Protein AF-A0A412K725-F1 (afdb_monomer_lite)

Radius of gyration: 28.27 Å; chains: 1; bounding box: 103×60×52 Å

Structure (mmCIF, N/CA/C/O backbone):
data_AF-A0A412K725-F1
#
_entry.id   AF-A0A412K725-F1
#
loop_
_atom_site.group_PDB
_atom_site.id
_atom_site.type_symbol
_atom_site.label_atom_id
_atom_site.label_alt_id
_atom_site.label_comp_id
_atom_site.label_asym_id
_atom_site.label_entity_id
_atom_site.label_seq_id
_atom_site.pdbx_PDB_ins_code
_atom_site.Cartn_x
_atom_site.Cartn_y
_atom_site.Cartn_z
_atom_site.occupancy
_atom_site.B_iso_or_equiv
_atom_site.auth_seq_id
_atom_site.auth_comp_id
_atom_site.auth_asym_id
_atom_site.auth_atom_id
_atom_site.pdbx_PDB_model_num
ATOM 1 N N . MET A 1 1 ? -18.360 4.742 6.610 1.00 78.31 1 MET A N 1
ATOM 2 C CA . MET A 1 1 ? -17.125 5.366 6.086 1.00 78.31 1 MET A CA 1
ATOM 3 C C . MET A 1 1 ? -16.481 6.075 7.252 1.00 78.31 1 MET A C 1
ATOM 5 O O . MET A 1 1 ? -17.218 6.667 8.030 1.00 78.31 1 MET A O 1
ATOM 9 N N . VAL A 1 2 ? -15.165 5.976 7.389 1.00 84.44 2 VAL A N 1
ATOM 10 C CA . VAL A 1 2 ? -14.398 6.604 8.469 1.00 84.44 2 VAL A CA 1
ATOM 11 C C . VAL A 1 2 ? -13.306 7.478 7.863 1.00 84.44 2 VAL A C 1
ATOM 13 O O . VAL A 1 2 ? -12.838 7.187 6.755 1.00 84.44 2 VAL A O 1
ATOM 16 N N . THR A 1 3 ? -12.912 8.539 8.564 1.00 89.31 3 THR A N 1
ATOM 17 C CA . THR A 1 3 ? -11.712 9.295 8.200 1.00 89.31 3 THR A CA 1
ATOM 18 C C . THR A 1 3 ? -10.507 8.720 8.940 1.00 89.31 3 THR A C 1
ATOM 20 O O . THR A 1 3 ? -10.610 8.363 10.112 1.00 89.31 3 THR A O 1
ATOM 23 N N . LEU A 1 4 ? -9.361 8.597 8.269 1.00 89.62 4 LEU A N 1
ATOM 24 C CA . LEU A 1 4 ? -8.162 8.031 8.898 1.00 89.62 4 LEU A CA 1
ATOM 25 C C . LEU A 1 4 ? -7.629 8.918 10.029 1.00 89.62 4 LEU A C 1
ATOM 27 O O . LEU A 1 4 ? -7.165 8.400 11.042 1.00 89.62 4 LEU A O 1
ATOM 31 N N . CYS A 1 5 ? -7.796 10.238 9.914 1.00 90.25 5 CYS A N 1
ATOM 32 C CA . CYS A 1 5 ? -7.446 11.179 10.975 1.00 90.25 5 CYS A CA 1
ATOM 33 C C . CYS A 1 5 ? -8.192 10.888 12.286 1.00 90.25 5 CYS A C 1
ATOM 35 O O . CYS A 1 5 ? -7.586 10.995 13.351 1.00 90.25 5 CYS A O 1
ATOM 37 N N . ASP A 1 6 ? -9.467 10.482 12.223 1.00 91.75 6 ASP A N 1
ATOM 38 C CA . ASP A 1 6 ? -10.244 10.117 13.417 1.00 91.75 6 ASP A CA 1
ATOM 39 C C . ASP A 1 6 ? -9.704 8.845 14.094 1.00 91.75 6 ASP A C 1
ATOM 41 O O . ASP A 1 6 ? -9.856 8.680 15.303 1.00 91.75 6 ASP A O 1
ATOM 45 N N . LEU A 1 7 ? -9.041 7.968 13.330 1.00 92.19 7 LEU A N 1
ATOM 46 C CA . LEU A 1 7 ? -8.354 6.772 13.832 1.00 92.19 7 LEU A CA 1
ATOM 47 C C . LEU A 1 7 ? -6.919 7.065 14.308 1.00 92.19 7 LEU A C 1
ATOM 49 O O . LEU A 1 7 ? -6.242 6.180 14.820 1.00 92.19 7 LEU A O 1
ATOM 53 N N . GLY A 1 8 ? -6.420 8.293 14.125 1.00 94.12 8 GLY A N 1
ATOM 54 C CA . GLY A 1 8 ? -5.011 8.618 14.358 1.00 94.12 8 GLY A CA 1
ATOM 55 C C . GLY A 1 8 ? -4.060 7.949 13.360 1.00 94.12 8 GLY A C 1
ATOM 56 O O . GLY A 1 8 ? -2.886 7.760 13.676 1.00 94.12 8 GLY A O 1
ATOM 57 N N . VAL A 1 9 ? -4.562 7.596 12.176 1.00 95.75 9 VAL A N 1
ATOM 58 C CA . VAL A 1 9 ? -3.820 6.941 11.096 1.00 95.75 9 VAL A CA 1
ATOM 59 C C . VAL A 1 9 ? -3.595 7.932 9.958 1.00 95.75 9 VAL A C 1
ATOM 61 O O . VAL A 1 9 ? -4.475 8.720 9.616 1.00 95.75 9 VAL A O 1
ATOM 64 N N . HIS A 1 10 ? -2.423 7.876 9.336 1.00 96.06 10 HIS A N 1
ATOM 65 C CA . HIS A 1 10 ? -2.110 8.644 8.138 1.00 96.06 10 HIS A CA 1
ATOM 66 C C . HIS A 1 10 ? -1.467 7.736 7.091 1.00 96.06 10 HIS A C 1
ATOM 68 O O . HIS A 1 10 ? -0.471 7.057 7.354 1.00 96.06 10 HIS A O 1
ATOM 74 N N . ILE A 1 11 ? -2.060 7.725 5.896 1.00 95.81 11 ILE A N 1
ATOM 75 C CA . ILE A 1 11 ? -1.601 6.941 4.751 1.00 95.81 11 ILE A CA 1
ATOM 76 C C . ILE A 1 11 ? -1.492 7.879 3.552 1.00 95.81 11 ILE A C 1
ATOM 78 O O . ILE A 1 11 ? -2.486 8.458 3.118 1.00 95.81 11 ILE A O 1
ATOM 82 N N . ASN A 1 12 ? -0.294 8.012 2.991 1.00 95.94 12 ASN A N 1
ATOM 83 C CA . ASN A 1 12 ? -0.041 8.894 1.856 1.00 95.94 12 ASN A CA 1
ATOM 84 C C . ASN A 1 12 ? 0.822 8.191 0.805 1.00 95.94 12 ASN A C 1
ATOM 86 O O . ASN A 1 12 ? 1.893 7.660 1.108 1.00 95.94 12 ASN A O 1
ATOM 90 N N . PHE A 1 13 ? 0.356 8.211 -0.443 1.00 95.31 13 PHE A N 1
ATOM 91 C CA . PHE A 1 13 ? 1.117 7.730 -1.591 1.00 95.31 13 PHE A CA 1
ATOM 92 C C . PHE A 1 13 ? 1.893 8.888 -2.210 1.00 95.31 13 PHE A C 1
ATOM 94 O O . PHE A 1 13 ? 1.318 9.903 -2.603 1.00 95.31 13 PHE A O 1
ATOM 101 N N . ILE A 1 14 ? 3.200 8.715 -2.354 1.00 95.75 14 ILE A N 1
ATOM 102 C CA . ILE A 1 14 ? 4.082 9.671 -3.019 1.00 95.75 14 ILE A CA 1
ATOM 103 C C . ILE A 1 14 ? 4.466 9.079 -4.361 1.00 95.75 14 ILE A C 1
ATOM 105 O O . ILE A 1 14 ? 5.195 8.092 -4.426 1.00 95.75 14 ILE A O 1
ATOM 109 N N . VAL A 1 15 ? 3.966 9.691 -5.427 1.00 92.69 15 VAL A N 1
ATOM 110 C CA . VAL A 1 15 ? 4.136 9.222 -6.801 1.00 92.69 15 VAL A CA 1
ATOM 111 C C . VAL A 1 15 ? 4.882 10.293 -7.582 1.00 92.69 15 VAL A C 1
ATOM 113 O O . VAL A 1 15 ? 4.330 11.344 -7.930 1.00 92.69 15 VAL A O 1
ATOM 116 N N . GLY A 1 16 ? 6.177 10.071 -7.805 1.00 87.56 16 GLY A N 1
ATOM 117 C CA . GLY A 1 16 ? 7.071 11.083 -8.367 1.00 87.56 16 GLY A CA 1
ATOM 118 C C . GLY A 1 16 ? 7.094 12.369 -7.525 1.00 87.56 16 GLY A C 1
ATOM 119 O O . GLY A 1 16 ? 7.743 12.426 -6.486 1.00 87.56 16 GLY A O 1
ATOM 120 N N . LYS A 1 17 ? 6.403 13.423 -7.986 1.00 83.69 17 LYS A N 1
ATOM 121 C CA . LYS A 1 17 ? 6.266 14.721 -7.280 1.00 83.69 17 LYS A CA 1
ATOM 122 C C . LYS A 1 17 ? 4.875 14.953 -6.675 1.00 83.69 17 LYS A C 1
ATOM 124 O O . LYS A 1 17 ? 4.616 16.030 -6.141 1.00 83.69 17 LYS A O 1
ATOM 129 N N . LYS A 1 18 ? 3.959 13.999 -6.833 1.00 90.50 18 LYS A N 1
ATOM 130 C CA . LYS A 1 18 ? 2.571 14.102 -6.376 1.00 90.50 18 LYS A CA 1
ATOM 131 C C . LYS A 1 18 ? 2.428 13.393 -5.037 1.00 90.50 18 LYS A C 1
ATOM 133 O O . LYS A 1 18 ? 2.961 12.303 -4.870 1.00 90.50 18 LYS A O 1
ATOM 138 N N . ASN A 1 19 ? 1.660 13.996 -4.138 1.00 93.81 19 ASN A N 1
ATOM 139 C CA . ASN A 1 19 ? 1.232 13.377 -2.889 1.00 93.81 19 ASN A CA 1
ATOM 140 C C . ASN A 1 19 ? -0.267 13.100 -2.983 1.00 93.81 19 ASN A C 1
ATOM 142 O O . ASN A 1 19 ? -1.034 13.996 -3.353 1.00 93.81 19 ASN A O 1
ATOM 146 N N . ILE A 1 20 ? -0.664 11.872 -2.679 1.00 93.88 20 ILE A N 1
ATOM 147 C CA . ILE A 1 20 ? -2.048 11.416 -2.680 1.00 93.88 20 ILE A CA 1
ATOM 148 C C . ILE A 1 20 ? -2.363 10.941 -1.263 1.00 93.88 20 ILE A C 1
ATOM 150 O O . ILE A 1 20 ? -2.080 9.806 -0.881 1.00 93.88 20 ILE A O 1
ATOM 154 N N . ASP A 1 21 ? -2.945 11.856 -0.499 1.00 93.44 21 ASP A N 1
ATOM 155 C CA . ASP A 1 21 ? -3.379 11.653 0.878 1.00 93.44 21 ASP A CA 1
ATOM 156 C C . ASP A 1 21 ? -4.669 10.817 0.909 1.00 93.44 21 ASP A C 1
ATOM 158 O O . ASP A 1 21 ? -5.715 11.257 0.416 1.00 93.44 21 ASP A O 1
ATOM 162 N N . MET A 1 22 ? -4.597 9.600 1.456 1.00 92.88 22 MET A N 1
ATOM 163 C CA . MET A 1 22 ? -5.752 8.719 1.628 1.00 92.88 22 MET A CA 1
ATOM 164 C C . MET A 1 22 ? -6.520 9.140 2.877 1.00 92.88 22 MET A C 1
ATOM 166 O O . MET A 1 22 ? -6.162 8.790 3.994 1.00 92.88 22 MET A O 1
ATOM 170 N N . ARG A 1 23 ? -7.631 9.854 2.698 1.00 89.94 23 ARG A N 1
ATOM 171 C CA . ARG A 1 23 ? -8.364 10.425 3.841 1.00 89.94 23 ARG A CA 1
ATOM 172 C C . ARG A 1 23 ? -9.416 9.511 4.425 1.00 89.94 23 ARG A C 1
ATOM 174 O O . ARG A 1 23 ? -9.742 9.626 5.603 1.00 89.94 23 ARG A O 1
ATOM 181 N N . THR A 1 24 ? -10.002 8.658 3.595 1.00 89.25 24 THR A N 1
ATOM 182 C CA . THR A 1 24 ? -11.173 7.866 3.963 1.00 89.25 24 THR A CA 1
ATOM 183 C C . THR A 1 24 ? -10.960 6.395 3.672 1.00 89.25 24 THR A C 1
ATOM 185 O O . THR A 1 24 ? -10.306 6.031 2.696 1.00 89.25 24 THR A O 1
ATOM 188 N N . MET A 1 25 ? -11.555 5.549 4.506 1.00 89.38 25 MET A N 1
ATOM 189 C CA . MET A 1 25 ? -11.716 4.121 4.246 1.00 89.38 25 MET A CA 1
ATOM 190 C C . MET A 1 25 ? -13.139 3.692 4.616 1.00 89.38 25 MET A C 1
ATOM 192 O O . MET A 1 25 ? -13.848 4.334 5.403 1.00 89.38 25 MET A O 1
ATOM 196 N N . ALA A 1 26 ? -13.600 2.600 4.026 1.00 86.06 26 ALA A N 1
ATOM 197 C CA . ALA A 1 26 ? -14.853 1.975 4.396 1.00 86.06 26 ALA A CA 1
ATOM 198 C C . ALA A 1 26 ? -14.614 0.961 5.515 1.00 86.06 26 ALA A C 1
ATOM 200 O O . ALA A 1 26 ? -13.911 -0.020 5.313 1.00 86.06 26 ALA A O 1
ATOM 201 N N . GLU A 1 27 ? -15.233 1.163 6.674 1.00 84.81 27 GLU A N 1
ATOM 202 C CA . GLU A 1 27 ? -15.312 0.117 7.696 1.00 84.81 27 GLU A CA 1
ATOM 203 C C . GLU A 1 27 ? -16.064 -1.099 7.136 1.00 84.81 27 GLU A C 1
ATOM 205 O O . GLU A 1 27 ? -17.083 -0.948 6.441 1.00 84.81 27 GLU A O 1
ATOM 210 N N . SER A 1 28 ? -15.520 -2.285 7.404 1.00 74.62 28 SER A N 1
ATOM 211 C CA . SER A 1 28 ? -16.170 -3.560 7.125 1.00 74.62 28 SER A CA 1
ATOM 212 C C . SER A 1 28 ? -17.489 -3.640 7.887 1.00 74.62 28 SER A C 1
ATOM 214 O O . SER A 1 28 ? -17.516 -3.424 9.095 1.00 74.62 28 SER A O 1
ATOM 216 N N . VAL A 1 29 ? -18.577 -3.980 7.195 1.00 61.91 29 VAL A N 1
ATOM 217 C CA . VAL A 1 29 ? -19.892 -4.215 7.822 1.00 61.91 29 VAL A CA 1
ATOM 218 C C . VAL A 1 29 ? -20.063 -5.689 8.212 1.00 61.91 29 VAL A C 1
ATOM 220 O O . VAL A 1 29 ? -21.145 -6.101 8.617 1.00 61.91 29 VAL A O 1
ATOM 223 N N . ALA A 1 30 ? -19.011 -6.507 8.084 1.00 52.81 30 ALA A N 1
ATOM 224 C CA . ALA A 1 30 ? -19.038 -7.908 8.486 1.00 52.81 30 ALA A CA 1
ATOM 225 C C . ALA A 1 30 ? -19.061 -8.019 10.021 1.00 52.81 30 ALA A C 1
ATOM 227 O O . ALA A 1 30 ? -18.043 -8.250 10.673 1.00 52.81 30 ALA A O 1
ATOM 228 N N . GLU A 1 31 ? -20.241 -7.828 10.605 1.00 39.91 31 GLU A N 1
ATOM 229 C CA . GLU A 1 31 ? -20.551 -8.242 11.967 1.00 39.91 31 GLU A CA 1
ATOM 230 C C . GLU A 1 31 ? -20.339 -9.757 12.078 1.00 39.91 31 GLU A C 1
ATOM 232 O O . GLU A 1 31 ? -21.086 -10.518 11.480 1.00 39.91 31 GLU A O 1
ATOM 237 N N . LEU A 1 32 ? -19.321 -10.176 12.839 1.00 40.47 32 LEU A N 1
ATOM 238 C CA . LEU A 1 32 ? -19.231 -11.412 13.645 1.00 40.47 32 LEU A CA 1
ATOM 239 C C . LEU A 1 32 ? -19.568 -12.797 13.035 1.00 40.47 32 LEU A C 1
ATOM 241 O O . LEU A 1 32 ? -19.332 -13.805 13.701 1.00 40.47 32 LEU A O 1
ATOM 245 N N . GLU A 1 33 ? -20.014 -12.928 11.792 1.00 37.19 33 GLU A N 1
ATOM 246 C CA . GLU A 1 33 ? -20.324 -14.214 11.168 1.00 37.19 33 GLU A CA 1
ATOM 247 C C . GLU A 1 33 ? -19.173 -14.702 10.294 1.00 37.19 33 GLU A C 1
ATOM 249 O O . GLU A 1 33 ? -19.305 -14.728 9.083 1.00 37.19 33 GLU A O 1
ATOM 254 N N . SER A 1 34 ? -18.058 -15.124 10.902 1.00 41.25 34 SER A N 1
ATOM 255 C CA . SER A 1 34 ? -17.103 -16.150 10.399 1.00 41.25 34 SER A CA 1
ATOM 256 C C . SER A 1 34 ? -16.595 -16.094 8.939 1.00 41.25 34 SER A C 1
ATOM 258 O O . SER A 1 34 ? -15.884 -17.003 8.512 1.00 41.25 34 SER A O 1
ATOM 260 N N . LYS A 1 35 ? -16.931 -15.072 8.159 1.00 43.19 35 LYS A N 1
ATOM 261 C CA . LYS A 1 35 ? -16.585 -14.889 6.758 1.00 43.19 35 LYS A CA 1
ATOM 262 C C . LYS A 1 35 ? -15.643 -13.707 6.699 1.00 43.19 35 LYS A C 1
ATOM 264 O O . LYS A 1 35 ? -16.061 -12.553 6.689 1.00 43.19 35 LYS A O 1
ATOM 269 N N . GLU A 1 36 ? -14.352 -14.008 6.653 1.00 50.00 36 GLU A N 1
ATOM 270 C CA . GLU A 1 36 ? -13.438 -13.093 5.984 1.00 50.00 36 GLU A CA 1
ATOM 271 C C . GLU A 1 36 ? -13.948 -12.937 4.553 1.00 50.00 36 GLU A C 1
ATOM 273 O O . GLU A 1 36 ? -13.932 -13.895 3.780 1.00 50.00 36 GLU A O 1
ATOM 278 N N . LEU A 1 37 ? -14.466 -11.751 4.231 1.00 53.69 37 LEU A N 1
ATOM 279 C CA . LEU A 1 37 ? -14.751 -11.389 2.851 1.00 53.69 37 LEU A CA 1
ATOM 280 C C . LEU A 1 37 ? -13.455 -11.513 2.061 1.00 53.69 37 LEU A C 1
ATOM 282 O O . LEU A 1 37 ? -12.393 -11.034 2.482 1.00 53.69 37 LEU A O 1
ATOM 286 N N . THR A 1 38 ? -13.548 -12.188 0.924 1.00 56.25 38 THR A N 1
ATOM 287 C CA . THR A 1 38 ? -12.439 -12.237 -0.018 1.00 56.25 38 THR A CA 1
ATOM 288 C C . THR A 1 38 ? -12.211 -10.838 -0.580 1.00 56.25 38 THR A C 1
ATOM 290 O O . THR A 1 38 ? -13.131 -10.025 -0.673 1.00 56.25 38 THR A O 1
ATOM 293 N N . MET A 1 39 ? -10.978 -10.543 -0.986 1.00 55.66 39 MET A N 1
ATOM 294 C CA . MET A 1 39 ? -10.623 -9.201 -1.446 1.00 55.66 39 MET A CA 1
ATOM 295 C C . MET A 1 39 ? -11.480 -8.725 -2.634 1.00 55.66 39 MET A C 1
ATOM 297 O O . MET A 1 39 ? -11.843 -7.555 -2.719 1.00 55.66 39 MET A O 1
ATOM 301 N N . ALA A 1 40 ? -11.880 -9.647 -3.515 1.00 57.38 40 ALA A N 1
ATOM 302 C CA . ALA A 1 40 ? -12.761 -9.359 -4.644 1.00 57.38 40 ALA A CA 1
ATOM 303 C C . ALA A 1 40 ? -14.160 -8.877 -4.212 1.00 57.38 40 ALA A C 1
ATOM 305 O O . ALA A 1 40 ? -14.728 -7.989 -4.846 1.00 57.38 40 ALA A O 1
ATOM 306 N N . GLU A 1 41 ? -14.706 -9.428 -3.126 1.00 58.38 41 GLU A N 1
ATOM 307 C CA . GLU A 1 41 ? -16.008 -9.022 -2.585 1.00 58.38 41 GLU A CA 1
ATOM 308 C C . GLU A 1 41 ? -15.918 -7.639 -1.925 1.00 58.38 41 GLU A C 1
ATOM 310 O O . GLU A 1 41 ? -16.808 -6.808 -2.110 1.00 58.38 41 GLU A O 1
ATOM 315 N N . SER A 1 42 ? -14.798 -7.342 -1.253 1.00 60.91 42 SER A N 1
ATOM 316 C CA . SER A 1 42 ? -14.523 -6.006 -0.716 1.00 60.91 42 SER A CA 1
ATOM 317 C C . SER A 1 42 ? -14.516 -4.938 -1.814 1.00 60.91 42 SER A C 1
ATOM 319 O O . SER A 1 42 ? -15.113 -3.881 -1.635 1.00 60.91 42 SER A O 1
ATOM 321 N N . VAL A 1 43 ? -13.904 -5.206 -2.973 1.00 61.38 43 VAL A N 1
ATOM 322 C CA . VAL A 1 43 ? -13.835 -4.244 -4.091 1.00 61.38 43 VAL A CA 1
ATOM 323 C C . VAL A 1 43 ? -15.224 -3.859 -4.615 1.00 61.38 43 VAL A C 1
ATOM 325 O O . VAL A 1 43 ? -15.461 -2.678 -4.876 1.00 61.38 43 VAL A O 1
ATOM 328 N N . ALA A 1 44 ? -16.147 -4.819 -4.726 1.00 59.00 44 ALA A N 1
ATOM 329 C CA . ALA A 1 44 ? -17.503 -4.579 -5.227 1.00 59.00 44 ALA A CA 1
ATOM 330 C C . ALA A 1 44 ? -18.352 -3.727 -4.264 1.00 59.00 44 ALA A C 1
ATOM 332 O O . ALA A 1 44 ? -19.086 -2.841 -4.700 1.00 59.00 44 ALA A O 1
ATOM 333 N N . GLU A 1 45 ? -18.228 -3.933 -2.948 1.00 59.62 45 GLU A N 1
ATOM 334 C CA . GLU A 1 45 ? -18.950 -3.118 -1.958 1.00 59.62 45 GLU A CA 1
ATOM 335 C C . GLU A 1 45 ? -18.460 -1.660 -1.910 1.00 59.62 45 GLU A C 1
ATOM 337 O O . GLU A 1 45 ? -19.235 -0.745 -1.599 1.00 59.62 45 GLU A O 1
ATOM 342 N N . LEU A 1 46 ? -17.183 -1.423 -2.230 1.00 63.06 46 LEU A N 1
ATOM 343 C CA . LEU A 1 46 ? -16.573 -0.090 -2.207 1.00 63.06 46 LEU A CA 1
ATOM 344 C C . LEU A 1 46 ? -17.110 0.836 -3.307 1.00 63.06 46 LEU A C 1
ATOM 346 O O . LEU A 1 46 ? -17.084 2.049 -3.119 1.00 63.06 46 LEU A O 1
ATOM 350 N N . GLU A 1 47 ? -17.655 0.305 -4.406 1.00 57.84 47 GLU A N 1
ATOM 351 C CA . GLU A 1 47 ? -18.178 1.112 -5.527 1.00 57.84 47 GLU A CA 1
ATOM 352 C C . GLU A 1 47 ? -19.390 1.983 -5.153 1.00 57.84 47 GLU A C 1
ATOM 354 O O . GLU A 1 47 ? -19.728 2.923 -5.867 1.00 57.84 47 GLU A O 1
ATOM 359 N N . SER A 1 48 ? -20.022 1.711 -4.008 1.00 57.34 48 SER A N 1
ATOM 360 C CA . SER A 1 48 ? -21.166 2.470 -3.485 1.00 57.34 48 SER A CA 1
ATOM 361 C C . SER A 1 48 ? -20.796 3.584 -2.492 1.00 57.34 48 SER A C 1
ATOM 363 O O . SER A 1 48 ? -21.679 4.304 -2.023 1.00 57.34 48 SER A O 1
ATOM 365 N N . LYS A 1 49 ? -19.511 3.729 -2.134 1.00 65.94 49 LYS A N 1
ATOM 366 C CA . LYS A 1 49 ? -19.038 4.632 -1.069 1.00 65.94 49 LYS A CA 1
ATOM 367 C C . LYS A 1 49 ? -18.174 5.753 -1.664 1.00 65.94 49 LYS A C 1
ATOM 369 O O . LYS A 1 49 ? -17.274 5.488 -2.450 1.00 65.94 49 LYS A O 1
ATOM 374 N N . GLU A 1 50 ? -18.410 7.005 -1.256 1.00 68.62 50 GLU A N 1
ATOM 375 C CA . GLU A 1 50 ? -17.595 8.166 -1.669 1.00 68.62 50 GLU A CA 1
ATOM 376 C C . GLU A 1 50 ? -16.203 8.126 -1.022 1.00 68.62 50 GLU A C 1
ATOM 378 O O . GLU A 1 50 ? -15.933 8.692 0.036 1.00 68.62 50 GLU A O 1
ATOM 383 N N . LEU A 1 51 ? -15.307 7.381 -1.644 1.00 80.81 51 LEU A N 1
ATOM 384 C CA . LEU A 1 51 ? -13.960 7.146 -1.162 1.00 80.81 51 LEU A CA 1
ATOM 385 C C . LEU A 1 51 ? -12.958 8.062 -1.859 1.00 80.81 51 LEU A C 1
ATOM 387 O O . LEU A 1 51 ? -13.197 8.537 -2.967 1.00 80.81 51 LEU A O 1
ATOM 391 N N . THR A 1 52 ? -11.829 8.325 -1.196 1.00 81.00 52 THR A N 1
ATOM 392 C CA . THR A 1 52 ? -10.752 9.114 -1.805 1.00 81.00 52 THR A CA 1
ATOM 393 C C . THR A 1 52 ? -10.242 8.374 -3.046 1.00 81.00 52 THR A C 1
ATOM 395 O O . THR A 1 52 ? -9.757 7.253 -2.895 1.00 81.00 52 THR A O 1
ATOM 398 N N . PRO A 1 53 ? -10.339 8.949 -4.259 1.00 84.31 53 PRO A N 1
ATOM 399 C CA . PRO A 1 53 ? -9.838 8.288 -5.453 1.00 84.31 53 PRO A CA 1
ATOM 400 C C . PRO A 1 53 ? -8.309 8.313 -5.447 1.00 84.31 53 PRO A C 1
ATOM 402 O O . PRO A 1 53 ? -7.694 9.372 -5.304 1.00 84.31 53 PRO A O 1
ATOM 405 N N . ILE A 1 54 ? -7.694 7.146 -5.619 1.00 90.88 54 ILE A N 1
ATOM 406 C CA . ILE A 1 54 ? -6.239 6.987 -5.644 1.00 90.88 54 ILE A CA 1
ATOM 407 C C . ILE A 1 54 ? -5.882 6.297 -6.948 1.00 90.88 54 ILE A C 1
ATOM 409 O O . ILE A 1 54 ? -6.325 5.181 -7.206 1.00 90.88 54 ILE A O 1
ATOM 413 N N . SER A 1 55 ? -5.081 6.965 -7.772 1.00 90.75 55 SER A N 1
ATOM 414 C CA . SER A 1 55 ? -4.625 6.404 -9.037 1.00 90.75 55 SER A CA 1
ATOM 415 C C . SER A 1 55 ? -3.244 6.920 -9.414 1.00 90.75 55 SER A C 1
ATOM 417 O O . SER A 1 55 ? -2.982 8.119 -9.277 1.00 90.75 55 SER A O 1
ATOM 419 N N . PHE A 1 56 ? -2.404 6.049 -9.958 1.00 91.25 56 PHE A N 1
ATOM 420 C CA . PHE A 1 56 ? -1.078 6.381 -10.486 1.00 91.25 56 PHE A CA 1
ATOM 421 C C . PHE A 1 56 ? -0.739 5.502 -11.688 1.00 91.25 56 PHE A C 1
ATOM 423 O O . PHE A 1 56 ? -1.440 4.526 -11.948 1.00 91.25 56 PHE A O 1
ATOM 430 N N . LYS A 1 57 ? 0.273 5.869 -12.478 1.00 89.88 57 LYS A N 1
ATOM 431 C CA . LYS A 1 57 ? 0.664 5.072 -13.646 1.00 89.88 57 LYS A CA 1
ATOM 432 C C . LYS A 1 57 ? 1.598 3.931 -13.247 1.00 89.88 57 LYS A C 1
ATOM 434 O O . LYS A 1 57 ? 2.306 4.016 -12.245 1.00 89.88 57 LYS A O 1
ATOM 439 N N . GLU A 1 58 ? 1.616 2.878 -14.061 1.00 88.69 58 GLU A N 1
ATOM 440 C CA . GLU A 1 58 ? 2.682 1.873 -14.039 1.00 88.69 58 GLU A CA 1
ATOM 441 C C . GLU A 1 58 ? 4.058 2.554 -14.097 1.00 88.69 58 GLU A C 1
ATOM 443 O O . GLU A 1 58 ? 4.185 3.650 -14.635 1.00 88.69 58 GLU A O 1
ATOM 448 N N . TYR A 1 59 ? 5.073 1.900 -13.532 1.00 85.94 59 TYR A N 1
ATOM 449 C CA . TYR A 1 59 ? 6.480 2.325 -13.532 1.00 85.94 59 TYR A CA 1
ATOM 450 C C . TYR A 1 59 ? 6.800 3.698 -12.908 1.00 85.94 59 TYR A C 1
ATOM 452 O O . TYR A 1 59 ? 7.963 4.078 -12.853 1.00 85.94 59 TYR A O 1
ATOM 460 N N . GLU A 1 60 ? 5.838 4.442 -12.359 1.00 88.69 60 GLU A N 1
ATOM 461 C CA . GLU A 1 60 ? 6.171 5.630 -11.568 1.00 88.69 60 GLU A CA 1
ATOM 462 C C . GLU A 1 60 ? 6.824 5.220 -10.240 1.00 88.69 60 GLU A C 1
ATOM 464 O O . GLU A 1 60 ? 6.374 4.289 -9.579 1.00 88.69 60 GLU A O 1
ATOM 469 N N . ASN A 1 61 ? 7.862 5.943 -9.805 1.00 91.25 61 ASN A N 1
ATOM 470 C CA . ASN A 1 61 ? 8.422 5.752 -8.465 1.00 91.25 61 ASN A CA 1
ATOM 471 C C . ASN A 1 61 ? 7.333 6.016 -7.416 1.00 91.25 61 ASN A C 1
ATOM 473 O O . ASN A 1 61 ? 6.829 7.142 -7.324 1.00 91.25 61 ASN A O 1
ATOM 477 N N . ILE A 1 62 ? 7.009 4.993 -6.624 1.00 93.44 62 ILE A N 1
ATOM 478 C CA . ILE A 1 62 ? 5.946 5.028 -5.619 1.00 93.44 62 ILE A CA 1
ATOM 479 C C . ILE A 1 62 ? 6.555 4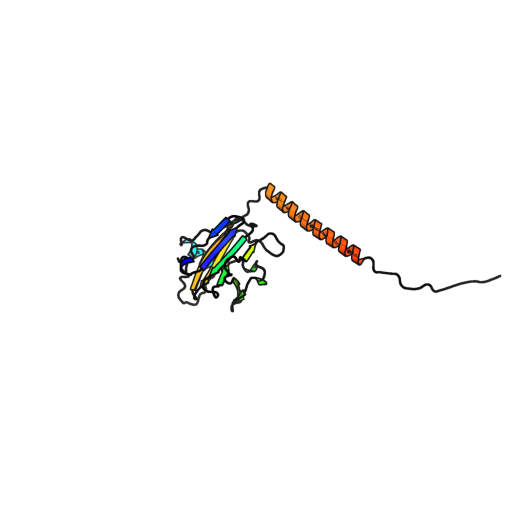.779 -4.245 1.00 93.44 62 ILE A C 1
ATOM 481 O O . ILE A 1 62 ? 7.215 3.764 -3.999 1.00 93.44 62 ILE A O 1
ATOM 485 N N . GLN A 1 63 ? 6.282 5.694 -3.325 1.00 95.44 63 GLN A N 1
ATOM 486 C CA . GLN A 1 63 ? 6.530 5.513 -1.903 1.00 95.44 63 GLN A CA 1
ATOM 487 C C . GLN A 1 63 ? 5.215 5.590 -1.130 1.00 95.44 63 GLN A C 1
AT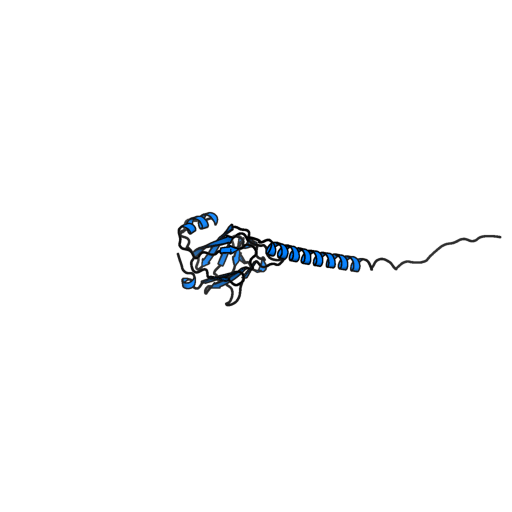OM 489 O O . GLN A 1 63 ? 4.262 6.232 -1.567 1.00 95.44 63 GLN A O 1
ATOM 494 N N . LEU A 1 64 ? 5.180 4.939 0.024 1.00 95.69 64 LEU A N 1
ATOM 495 C CA . LEU A 1 64 ? 4.043 4.903 0.926 1.00 95.69 64 LEU A CA 1
ATOM 496 C C . LEU A 1 64 ? 4.493 5.366 2.307 1.00 95.69 64 LEU A C 1
ATOM 498 O O . LEU A 1 64 ? 5.336 4.734 2.948 1.00 95.69 64 LEU A O 1
ATOM 502 N N . GLU A 1 65 ? 3.918 6.467 2.761 1.00 96.44 65 GLU A N 1
ATOM 503 C CA . GLU A 1 65 ? 3.963 6.875 4.159 1.00 96.44 65 GLU A CA 1
ATOM 504 C C . GLU A 1 65 ? 2.792 6.212 4.871 1.00 96.44 65 GLU A C 1
ATOM 506 O O . GLU A 1 65 ? 1.642 6.401 4.480 1.00 96.44 65 GLU A O 1
ATOM 511 N N . PHE A 1 66 ? 3.090 5.433 5.905 1.00 96.69 66 PHE A N 1
ATOM 512 C CA . PHE A 1 66 ? 2.088 4.846 6.782 1.00 96.69 66 PHE A CA 1
ATOM 513 C C . PHE A 1 66 ? 2.504 5.116 8.220 1.00 96.69 66 PHE A C 1
ATOM 515 O O . PHE A 1 66 ? 3.465 4.521 8.700 1.00 96.69 66 PHE A O 1
ATOM 522 N N . THR A 1 67 ? 1.799 6.017 8.894 1.00 96.81 67 THR A N 1
ATOM 523 C CA . THR A 1 67 ? 2.014 6.333 10.308 1.00 96.81 67 THR A CA 1
ATOM 524 C C . THR A 1 67 ? 0.711 6.136 11.076 1.00 96.81 67 THR A C 1
ATOM 526 O O . THR A 1 67 ? -0.385 6.271 10.531 1.00 96.81 67 THR A O 1
ATOM 529 N N . SER A 1 68 ? 0.827 5.759 12.346 1.00 96.50 68 SER A N 1
ATOM 530 C CA . SER A 1 68 ? -0.317 5.562 13.231 1.00 96.50 68 SER A CA 1
ATOM 531 C C . SER A 1 68 ? 0.070 5.858 14.675 1.00 96.50 68 SER A C 1
ATOM 533 O O . SER A 1 68 ? 1.225 5.678 15.075 1.00 96.50 68 SER A O 1
ATOM 535 N N . THR A 1 69 ? -0.903 6.305 15.463 1.00 95.44 69 THR A N 1
ATOM 536 C CA . THR A 1 69 ? -0.786 6.390 16.921 1.00 95.44 69 THR A CA 1
ATOM 537 C C . THR A 1 69 ? -0.746 5.006 17.579 1.00 95.44 69 THR A C 1
ATOM 539 O O . THR A 1 69 ? -0.107 4.866 18.627 1.00 95.44 69 THR A O 1
ATOM 542 N N . ASP A 1 70 ? -1.346 3.980 16.959 1.00 94.94 70 ASP A N 1
ATOM 543 C CA . ASP A 1 70 ? -1.236 2.581 17.379 1.00 94.94 70 ASP A CA 1
ATOM 544 C C . ASP A 1 70 ? -0.186 1.843 16.542 1.00 94.94 70 ASP A C 1
ATOM 546 O O . ASP A 1 70 ? -0.347 1.579 15.352 1.00 94.94 70 ASP A O 1
ATOM 550 N N . LYS A 1 71 ? 0.904 1.442 17.198 1.00 93.06 71 LYS A N 1
ATOM 551 C CA . LYS A 1 71 ? 1.998 0.691 16.570 1.00 93.06 71 LYS A CA 1
ATOM 552 C C . LYS A 1 71 ? 1.597 -0.724 16.155 1.00 93.06 71 LYS A C 1
ATOM 554 O O . LYS A 1 71 ? 2.371 -1.367 15.459 1.00 93.06 71 LYS A O 1
ATOM 559 N N . ASN A 1 72 ? 0.453 -1.231 16.606 1.00 94.19 72 ASN A N 1
ATOM 560 C CA . ASN A 1 72 ? -0.031 -2.563 16.252 1.00 94.19 72 ASN A CA 1
ATOM 561 C C . ASN A 1 72 ? -0.896 -2.573 14.992 1.00 94.19 72 ASN A C 1
ATOM 563 O O . ASN A 1 72 ? -1.283 -3.666 14.560 1.00 94.19 72 ASN A O 1
ATOM 567 N N . ASP A 1 73 ? -1.186 -1.402 14.418 1.00 96.00 73 ASP A N 1
ATOM 568 C CA . ASP A 1 73 ? -1.924 -1.304 13.167 1.00 96.00 73 ASP A CA 1
ATOM 569 C C . ASP A 1 73 ? -1.201 -2.053 12.052 1.00 96.00 73 ASP A C 1
ATOM 571 O O . ASP A 1 73 ? 0.027 -2.147 12.011 1.00 96.00 73 ASP A O 1
ATOM 575 N N . ARG A 1 74 ? -1.974 -2.630 11.136 1.00 96.62 74 ARG A N 1
ATOM 576 C CA . ARG A 1 74 ? -1.420 -3.440 10.046 1.00 96.62 74 ARG A CA 1
ATOM 577 C C . ARG A 1 74 ? -2.045 -3.036 8.738 1.00 96.62 74 ARG A C 1
ATOM 579 O O . ARG A 1 74 ? -3.269 -3.064 8.602 1.00 96.62 74 ARG A O 1
ATOM 586 N N . LEU A 1 75 ? -1.196 -2.717 7.773 1.00 96.44 75 LEU A N 1
ATOM 587 C CA . LEU A 1 75 ? -1.617 -2.359 6.431 1.00 96.44 75 LEU A CA 1
ATOM 588 C C . LEU A 1 75 ? -1.306 -3.502 5.468 1.00 96.44 75 LEU A C 1
ATOM 590 O O . LEU A 1 75 ? -0.164 -3.933 5.337 1.00 96.44 75 LEU A O 1
ATOM 594 N N . TYR A 1 76 ? -2.339 -3.982 4.795 1.00 94.50 76 TYR A N 1
ATOM 595 C CA . TYR A 1 76 ? -2.290 -5.043 3.798 1.00 94.50 76 TYR A CA 1
ATOM 596 C C . TYR A 1 76 ? -2.728 -4.459 2.461 1.00 94.50 76 TYR A C 1
ATOM 598 O O . TYR A 1 76 ? -3.630 -3.626 2.441 1.00 94.50 76 TYR A O 1
ATOM 606 N N . TYR A 1 77 ? -2.174 -4.912 1.344 1.00 91.88 77 TYR A N 1
ATOM 607 C CA . TYR A 1 77 ? -2.704 -4.558 0.029 1.00 91.88 77 TYR A CA 1
ATOM 608 C C . TYR A 1 77 ? -2.372 -5.624 -1.012 1.00 91.88 77 TYR A C 1
ATOM 610 O O . TYR A 1 77 ? -1.449 -6.419 -0.831 1.00 91.88 77 TYR A O 1
ATOM 618 N N . ASP A 1 78 ? -3.137 -5.638 -2.099 1.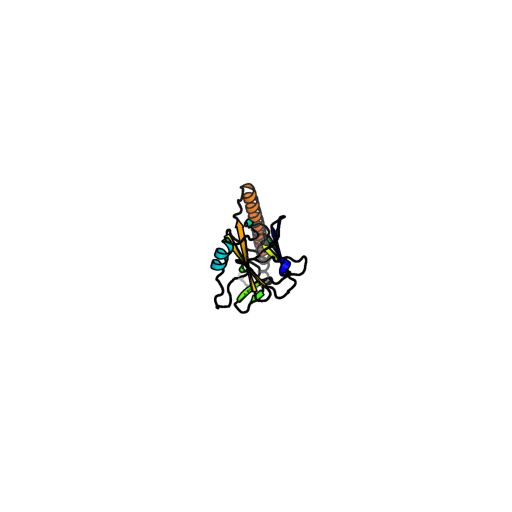00 86.19 78 ASP A N 1
ATOM 619 C CA . ASP A 1 78 ? -2.898 -6.538 -3.225 1.00 86.19 78 ASP A CA 1
ATOM 620 C C . ASP A 1 78 ? -1.578 -6.177 -3.920 1.00 86.19 78 ASP A C 1
ATOM 622 O O . ASP A 1 78 ? -1.383 -5.036 -4.337 1.00 86.19 78 ASP A O 1
ATOM 626 N N . GLY A 1 79 ? -0.674 -7.145 -4.071 1.00 85.69 79 GLY A N 1
ATOM 627 C CA . GLY A 1 79 ? 0.667 -6.908 -4.614 1.00 85.69 79 GLY A CA 1
ATOM 628 C C . GLY A 1 79 ? 1.726 -6.579 -3.558 1.00 85.69 79 GLY A C 1
ATOM 629 O O . GLY A 1 79 ? 2.833 -6.189 -3.918 1.00 85.69 79 GLY A O 1
ATOM 630 N N . ILE A 1 80 ? 1.420 -6.725 -2.263 1.00 90.19 80 ILE A N 1
ATOM 631 C CA . ILE A 1 80 ? 2.411 -6.571 -1.184 1.00 90.19 80 ILE A CA 1
ATOM 632 C C . ILE A 1 80 ? 3.561 -7.587 -1.272 1.00 90.19 80 ILE A C 1
ATOM 634 O O . ILE A 1 80 ? 4.666 -7.304 -0.823 1.00 90.19 80 ILE A O 1
ATOM 638 N N . ASP A 1 81 ? 3.316 -8.739 -1.893 1.00 87.88 81 ASP A N 1
ATOM 639 C CA . ASP A 1 81 ? 4.292 -9.785 -2.212 1.00 87.88 81 ASP A CA 1
ATOM 640 C C . ASP A 1 81 ? 5.337 -9.353 -3.254 1.00 87.88 81 ASP A C 1
ATOM 642 O O . ASP A 1 81 ? 6.338 -10.036 -3.445 1.00 87.88 81 ASP A O 1
ATOM 646 N N . LEU A 1 82 ? 5.131 -8.210 -3.915 1.00 86.38 82 LEU A N 1
ATOM 647 C CA . LEU A 1 82 ? 6.118 -7.600 -4.807 1.00 86.38 82 LEU A CA 1
ATOM 648 C C . LEU A 1 82 ? 7.191 -6.804 -4.048 1.00 86.38 82 LEU A C 1
ATOM 650 O O . LEU A 1 82 ? 8.183 -6.392 -4.656 1.00 86.38 82 LEU A O 1
ATOM 654 N N . LEU A 1 83 ? 6.991 -6.547 -2.750 1.00 86.94 83 LEU A N 1
ATOM 655 C CA . LEU A 1 83 ? 7.992 -5.893 -1.914 1.00 86.94 83 LEU A CA 1
ATOM 656 C C . LEU A 1 83 ? 9.085 -6.879 -1.493 1.00 86.94 83 LEU A C 1
ATOM 658 O O . LEU A 1 83 ? 8.790 -8.048 -1.260 1.00 86.94 83 LEU A O 1
ATOM 662 N N . PRO A 1 84 ? 10.323 -6.400 -1.281 1.00 82.81 84 PRO A N 1
ATOM 663 C CA . PRO A 1 84 ? 11.351 -7.194 -0.618 1.00 82.81 84 PRO A CA 1
ATOM 664 C C . PRO A 1 84 ? 10.882 -7.692 0.757 1.00 82.81 84 PRO A C 1
ATOM 666 O O . PRO A 1 84 ? 10.332 -6.909 1.546 1.00 82.81 84 PRO A O 1
ATOM 669 N N . ASP A 1 85 ? 11.131 -8.972 1.046 1.00 75.06 85 ASP A N 1
ATOM 670 C CA . ASP A 1 85 ? 10.668 -9.668 2.255 1.00 75.06 85 ASP A CA 1
ATOM 671 C C . ASP A 1 85 ? 11.052 -8.933 3.546 1.00 75.06 85 ASP A C 1
ATOM 673 O O . ASP A 1 85 ? 10.288 -8.926 4.511 1.00 75.06 85 ASP A O 1
ATOM 677 N N . GLU A 1 86 ? 12.199 -8.245 3.573 1.00 82.56 86 GLU A N 1
ATOM 678 C CA . GLU A 1 86 ? 12.706 -7.554 4.765 1.00 82.56 86 GLU A CA 1
ATOM 679 C C . GLU A 1 86 ? 11.822 -6.384 5.216 1.00 82.56 86 GLU A C 1
ATOM 681 O O . GLU A 1 86 ? 11.966 -5.887 6.336 1.00 82.56 86 GLU A O 1
ATOM 686 N N . LYS A 1 87 ? 10.923 -5.913 4.346 1.00 82.62 87 LYS A N 1
ATOM 687 C CA . LYS A 1 87 ? 10.012 -4.797 4.632 1.00 82.62 87 LYS A CA 1
ATOM 688 C C . LYS A 1 87 ? 8.653 -5.244 5.144 1.00 82.62 87 LYS A C 1
ATOM 690 O O . LYS A 1 87 ? 7.903 -4.409 5.653 1.00 82.62 87 LYS A O 1
ATOM 695 N N . CYS A 1 88 ? 8.333 -6.523 4.994 1.00 89.94 88 CYS A N 1
ATOM 696 C CA . CYS A 1 88 ? 7.034 -7.073 5.331 1.00 89.94 88 CYS A CA 1
ATOM 697 C C . CYS A 1 88 ? 7.120 -7.914 6.603 1.00 89.94 88 CYS A C 1
ATOM 699 O O . CYS A 1 88 ? 8.122 -8.560 6.901 1.00 89.94 88 CYS A O 1
ATOM 701 N N . GLN A 1 89 ? 6.029 -7.938 7.355 1.00 93.44 89 GLN A N 1
ATOM 702 C CA . GLN A 1 89 ? 5.824 -8.914 8.416 1.00 93.44 89 GLN A CA 1
ATOM 703 C C . GLN A 1 89 ? 4.750 -9.903 8.010 1.00 93.44 89 GLN A C 1
ATOM 705 O O . GLN A 1 89 ? 3.928 -9.618 7.148 1.00 93.44 89 GLN A O 1
ATOM 710 N N . THR A 1 90 ? 4.763 -11.076 8.631 1.00 93.88 90 THR A N 1
ATOM 711 C CA . THR A 1 90 ? 3.797 -12.141 8.359 1.00 93.88 90 THR A CA 1
ATOM 712 C C . THR A 1 90 ? 2.907 -12.337 9.575 1.00 93.88 90 THR A C 1
ATOM 714 O O . THR A 1 90 ? 3.400 -12.474 10.696 1.00 93.88 90 THR A O 1
ATOM 717 N N . ASP A 1 91 ? 1.590 -12.331 9.378 1.00 91.62 91 ASP A N 1
ATOM 718 C CA . ASP A 1 91 ? 0.649 -12.648 10.451 1.00 91.62 91 ASP A CA 1
ATOM 719 C C . ASP A 1 91 ? 0.525 -14.167 10.687 1.00 91.62 91 ASP A C 1
ATOM 721 O O . ASP A 1 91 ? 1.108 -14.993 9.989 1.00 91.62 91 ASP A O 1
ATOM 725 N N . PHE A 1 92 ? -0.264 -14.565 11.686 1.00 89.06 92 PHE A N 1
ATOM 726 C CA . PHE A 1 92 ? -0.455 -15.979 12.035 1.00 89.06 92 PHE A CA 1
ATOM 727 C C . PHE A 1 92 ? -1.133 -16.815 10.934 1.00 89.06 92 PHE A C 1
ATOM 729 O O . PHE A 1 92 ? -1.117 -18.043 11.015 1.00 89.06 92 PHE A O 1
ATOM 736 N N . LYS A 1 93 ? -1.753 -16.173 9.936 1.00 88.62 93 LYS A N 1
ATOM 737 C CA . LYS A 1 93 ? -2.384 -16.826 8.782 1.00 88.62 93 LYS A CA 1
ATOM 738 C C . LYS A 1 93 ? -1.456 -16.885 7.567 1.00 88.62 93 LYS A C 1
ATOM 740 O O . LYS A 1 93 ? -1.844 -17.466 6.559 1.00 88.62 93 LYS A O 1
ATOM 745 N N . GLY A 1 94 ? -0.256 -16.312 7.654 1.00 88.19 94 GLY A N 1
ATOM 746 C CA . GLY A 1 94 ? 0.690 -16.260 6.544 1.00 88.19 94 GLY A CA 1
ATOM 747 C C . GLY A 1 94 ? 0.521 -15.047 5.627 1.00 88.19 94 GLY A C 1
ATOM 748 O O . GLY A 1 94 ? 1.151 -15.018 4.574 1.00 88.19 94 GLY A O 1
ATOM 749 N N . ASN A 1 95 ? -0.303 -14.054 5.982 1.00 89.81 95 ASN A N 1
ATOM 750 C CA . ASN A 1 95 ? -0.465 -12.863 5.144 1.00 89.81 95 ASN A CA 1
ATOM 751 C C . ASN A 1 95 ? 0.616 -11.827 5.454 1.00 89.81 95 ASN A C 1
ATOM 753 O O . ASN A 1 95 ? 0.879 -11.527 6.624 1.00 89.81 95 ASN A O 1
ATOM 757 N N . LEU A 1 96 ? 1.174 -11.236 4.398 1.00 94.19 96 LEU A N 1
ATOM 758 C CA . LEU A 1 96 ? 2.128 -10.138 4.502 1.00 94.19 96 LEU A CA 1
ATOM 759 C C . LEU A 1 96 ? 1.427 -8.824 4.870 1.00 94.19 96 LEU A C 1
ATOM 761 O O . LEU A 1 96 ? 0.342 -8.531 4.364 1.00 94.19 96 LEU A O 1
ATOM 765 N N . TYR A 1 97 ? 2.055 -8.027 5.732 1.00 95.44 97 TYR A N 1
ATOM 766 C CA . TYR A 1 97 ? 1.592 -6.693 6.116 1.00 95.44 97 TYR A CA 1
ATOM 767 C C . TYR A 1 97 ? 2.748 -5.732 6.404 1.00 95.44 97 TYR A C 1
ATOM 769 O O . TYR A 1 97 ? 3.862 -6.145 6.730 1.00 95.44 97 TYR A O 1
ATOM 777 N N . LEU A 1 98 ? 2.449 -4.436 6.332 1.00 96.06 98 LEU A N 1
ATOM 778 C CA . LEU A 1 98 ? 3.328 -3.346 6.745 1.00 96.06 98 LEU A CA 1
ATOM 779 C C . LEU A 1 98 ? 2.937 -2.842 8.136 1.00 96.06 98 LEU A C 1
ATOM 781 O O . LEU A 1 98 ? 1.749 -2.730 8.453 1.00 96.06 98 LEU A O 1
ATOM 785 N N . MET A 1 99 ? 3.943 -2.512 8.946 1.00 96.00 99 MET A N 1
ATOM 786 C CA . MET A 1 99 ? 3.759 -1.815 10.221 1.00 96.00 99 MET A CA 1
ATOM 787 C C . MET A 1 99 ? 3.793 -0.292 10.033 1.00 96.00 99 MET A C 1
ATOM 789 O O . MET A 1 99 ? 4.391 0.182 9.063 1.00 96.00 99 MET A O 1
ATOM 793 N N . PRO A 1 100 ? 3.218 0.493 10.958 1.00 96.31 100 PRO A N 1
ATOM 794 C CA . PRO A 1 100 ? 3.368 1.935 10.947 1.00 96.31 100 PRO A CA 1
ATOM 795 C C . PRO A 1 100 ? 4.838 2.300 11.148 1.00 96.31 100 PRO A C 1
ATOM 797 O O . PRO A 1 100 ? 5.527 1.728 11.998 1.00 96.31 100 PRO A O 1
ATOM 800 N N . LEU A 1 101 ? 5.307 3.254 10.360 1.00 94.81 101 LEU A N 1
ATOM 801 C CA . LEU A 1 101 ? 6.651 3.802 10.431 1.00 94.81 101 LEU A CA 1
ATOM 802 C C . LEU A 1 101 ? 6.717 4.993 11.391 1.00 94.81 101 LEU A C 1
ATOM 804 O O . LEU A 1 101 ? 5.692 5.534 11.823 1.00 94.81 101 LEU A O 1
ATOM 808 N N . LEU A 1 102 ? 7.941 5.405 11.727 1.00 91.12 102 LEU A N 1
ATOM 809 C CA . LEU A 1 102 ? 8.158 6.671 12.419 1.00 91.12 102 LEU A CA 1
ATOM 810 C C . LEU A 1 102 ? 7.880 7.849 11.477 1.00 91.12 102 LEU A C 1
ATOM 812 O O . LEU A 1 102 ? 7.926 7.725 10.253 1.00 91.12 102 LEU A O 1
ATOM 816 N N . ASP A 1 103 ? 7.599 9.012 12.059 1.00 87.69 103 ASP A N 1
ATOM 817 C CA . ASP A 1 103 ? 7.316 10.211 11.275 1.00 87.69 103 ASP A CA 1
ATOM 818 C C . ASP A 1 103 ? 8.500 10.576 10.358 1.00 87.69 103 ASP A C 1
ATOM 820 O O . ASP A 1 103 ? 9.655 10.620 10.790 1.00 87.69 103 ASP A O 1
ATOM 824 N N . GLY A 1 104 ? 8.205 10.807 9.077 1.00 85.19 104 GLY A N 1
ATOM 825 C CA . GLY A 1 104 ? 9.187 11.064 8.018 1.00 85.19 104 GLY A CA 1
ATOM 826 C C . GLY A 1 104 ? 9.766 9.828 7.310 1.00 85.19 104 GLY A C 1
ATOM 827 O O . GLY A 1 104 ? 10.406 9.985 6.265 1.00 85.19 104 GLY A O 1
ATOM 828 N N . GLU A 1 105 ? 9.535 8.612 7.813 1.00 93.56 105 GLU A N 1
ATOM 829 C CA . GLU A 1 105 ? 9.950 7.368 7.152 1.00 93.56 105 GLU A CA 1
ATOM 830 C C . GLU A 1 105 ? 8.916 6.883 6.124 1.00 93.56 105 GLU A C 1
ATOM 832 O O . GLU A 1 105 ? 7.719 7.156 6.226 1.00 93.56 105 GLU A O 1
ATOM 837 N N . LYS A 1 106 ? 9.387 6.161 5.095 1.00 94.62 106 LYS A N 1
ATOM 838 C CA . LYS A 1 106 ? 8.558 5.761 3.946 1.00 94.62 106 LYS A CA 1
ATOM 839 C C . LYS A 1 106 ? 8.921 4.373 3.445 1.00 94.62 106 LYS A C 1
ATOM 841 O O . LYS A 1 106 ? 10.099 4.061 3.249 1.00 94.62 106 LYS A O 1
ATOM 846 N N . TYR A 1 107 ? 7.914 3.577 3.113 1.00 94.19 107 TYR A N 1
ATOM 847 C CA . TYR A 1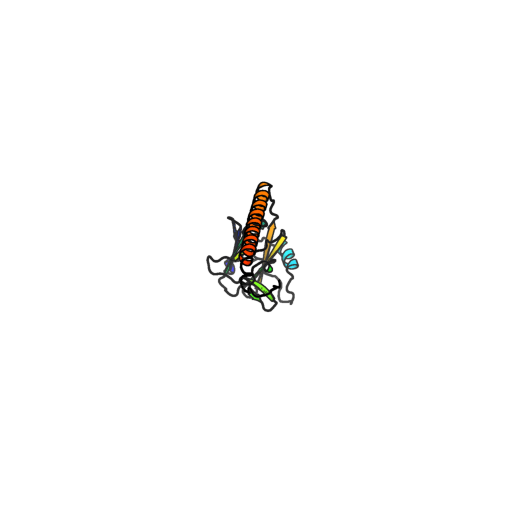 107 ? 8.116 2.376 2.316 1.00 94.19 107 TYR A CA 1
ATOM 848 C C . TYR A 1 107 ? 8.336 2.772 0.861 1.00 94.19 107 TYR A C 1
ATOM 850 O O . TYR A 1 107 ? 7.609 3.583 0.304 1.00 94.19 107 TYR A O 1
ATOM 858 N N . THR A 1 108 ? 9.342 2.189 0.218 1.00 93.31 108 THR A N 1
ATOM 859 C CA . THR A 1 108 ? 9.413 2.206 -1.249 1.00 93.31 108 THR A CA 1
ATOM 860 C C . THR A 1 108 ? 8.557 1.056 -1.737 1.00 93.31 108 THR A C 1
ATOM 862 O O . THR A 1 108 ? 8.868 -0.079 -1.383 1.00 93.31 108 THR A O 1
ATOM 865 N N . ILE A 1 109 ? 7.497 1.365 -2.480 1.00 92.31 109 ILE A N 1
ATOM 866 C CA . ILE A 1 109 ? 6.615 0.369 -3.093 1.00 92.31 109 ILE A CA 1
ATOM 867 C C . ILE A 1 109 ? 7.169 -0.038 -4.450 1.00 92.31 109 ILE A C 1
ATOM 869 O O . ILE A 1 109 ? 7.276 -1.218 -4.755 1.00 92.31 109 ILE A O 1
ATOM 873 N N . PHE A 1 110 ? 7.606 0.949 -5.230 1.00 91.31 110 PHE A N 1
ATOM 874 C CA . PHE A 1 110 ? 8.290 0.715 -6.489 1.00 91.31 110 PHE A CA 1
ATOM 875 C C . PHE A 1 110 ? 9.337 1.794 -6.749 1.00 91.31 110 PHE A C 1
ATOM 877 O O . PHE A 1 110 ? 9.129 2.977 -6.469 1.00 91.31 110 PHE A O 1
ATOM 884 N N . ARG A 1 111 ? 10.458 1.368 -7.324 1.00 89.88 111 ARG A N 1
ATOM 885 C CA . ARG A 1 111 ? 11.449 2.224 -7.972 1.00 89.88 111 ARG A CA 1
ATOM 886 C C . ARG A 1 111 ? 12.118 1.436 -9.093 1.00 89.88 111 ARG A C 1
ATOM 888 O O . ARG A 1 111 ? 12.175 0.211 -9.018 1.00 89.88 111 ARG A O 1
ATOM 895 N N . HIS A 1 112 ? 12.703 2.126 -10.064 1.00 85.12 112 HIS A N 1
ATOM 896 C CA . HIS A 1 112 ? 13.539 1.487 -11.082 1.00 85.12 112 HIS A CA 1
ATOM 897 C C . HIS A 1 112 ? 14.830 0.931 -10.460 1.00 85.12 112 HIS A C 1
ATOM 899 O O . HIS A 1 112 ? 15.818 1.644 -10.294 1.00 85.12 112 HIS A O 1
ATOM 905 N N . SER A 1 113 ? 14.797 -0.336 -10.048 1.00 83.38 113 SER A N 1
ATOM 906 C CA . SER A 1 113 ? 15.963 -1.101 -9.602 1.00 83.38 113 SER A CA 1
ATOM 907 C C . SER A 1 113 ? 15.656 -2.603 -9.645 1.00 83.38 113 SER A C 1
ATOM 909 O O . SER A 1 113 ? 14.485 -2.954 -9.494 1.00 83.38 113 SER A O 1
ATOM 911 N N . PRO A 1 114 ? 16.671 -3.480 -9.739 1.00 80.00 114 PRO A N 1
ATOM 912 C CA . PRO A 1 114 ? 16.479 -4.934 -9.795 1.00 80.00 114 PRO A CA 1
ATOM 913 C C . PRO A 1 114 ? 15.698 -5.534 -8.614 1.00 80.00 114 PRO A C 1
ATOM 915 O O . PRO A 1 114 ? 15.108 -6.600 -8.749 1.00 80.00 114 PRO A O 1
ATOM 918 N N . ASP A 1 115 ? 15.674 -4.843 -7.471 1.00 83.62 115 ASP A N 1
ATOM 919 C CA . ASP A 1 115 ? 15.035 -5.319 -6.239 1.00 83.62 115 ASP A CA 1
ATOM 920 C C . ASP A 1 115 ? 13.506 -5.112 -6.204 1.00 83.62 115 ASP A C 1
ATOM 922 O O . ASP A 1 115 ? 12.872 -5.499 -5.226 1.00 83.62 115 ASP A O 1
ATOM 926 N N . TYR A 1 116 ? 12.907 -4.444 -7.201 1.00 86.25 116 TYR A N 1
ATOM 927 C CA . TYR A 1 116 ? 11.480 -4.091 -7.186 1.00 86.25 116 TYR A CA 1
ATOM 928 C C . TYR A 1 116 ? 10.774 -4.495 -8.473 1.00 86.25 116 TYR A C 1
ATOM 930 O O . TYR A 1 116 ? 11.226 -4.198 -9.579 1.00 86.25 116 TYR A O 1
ATOM 938 N N . TYR A 1 117 ? 9.591 -5.080 -8.310 1.00 86.19 117 TYR A N 1
ATOM 939 C CA . TYR A 1 117 ? 8.698 -5.413 -9.410 1.00 86.19 117 TYR A CA 1
ATOM 940 C C . TYR A 1 117 ? 7.591 -4.368 -9.540 1.00 86.19 117 TYR A C 1
ATOM 942 O O . TYR A 1 117 ? 6.956 -3.983 -8.560 1.00 86.19 117 TYR A O 1
ATOM 950 N N . ALA A 1 118 ? 7.349 -3.903 -10.766 1.00 84.75 118 ALA A N 1
ATOM 951 C CA . ALA A 1 118 ? 6.282 -2.948 -11.036 1.00 84.75 118 ALA A CA 1
ATOM 952 C C . ALA A 1 118 ? 4.907 -3.604 -10.865 1.00 84.75 118 ALA A C 1
ATOM 954 O O . ALA A 1 118 ? 4.655 -4.698 -11.382 1.00 84.75 118 ALA A O 1
ATOM 955 N N . MET A 1 119 ? 3.993 -2.897 -10.199 1.00 86.44 119 MET A N 1
ATOM 956 C CA . MET A 1 119 ? 2.580 -3.261 -10.207 1.00 86.44 119 MET A CA 1
ATOM 957 C C . MET A 1 119 ? 2.035 -3.093 -11.627 1.00 86.44 119 MET A C 1
ATOM 959 O O . MET A 1 119 ? 2.235 -2.051 -12.251 1.00 86.44 119 MET A O 1
ATOM 963 N N . ARG A 1 120 ? 1.352 -4.119 -12.139 1.00 86.75 120 ARG A N 1
ATOM 964 C CA . ARG A 1 120 ? 0.692 -4.055 -13.448 1.00 86.75 120 ARG A CA 1
ATOM 965 C C . ARG A 1 120 ? -0.589 -3.236 -13.364 1.00 86.75 120 ARG A C 1
ATOM 967 O O . ARG A 1 120 ? -1.185 -3.119 -12.296 1.00 86.75 120 ARG A O 1
ATOM 974 N N . LYS A 1 121 ? -1.067 -2.761 -14.510 1.00 88.69 121 LYS A N 1
ATOM 975 C CA . LYS A 1 121 ? -2.374 -2.128 -14.656 1.00 88.69 121 LYS A CA 1
ATOM 976 C C . LYS A 1 121 ? -3.454 -2.976 -13.984 1.00 88.69 121 LYS A C 1
ATOM 978 O O . LYS A 1 121 ? -3.638 -4.146 -14.327 1.00 88.69 121 LYS A O 1
ATOM 983 N N . GLY A 1 122 ? -4.223 -2.355 -13.101 1.00 86.00 122 GLY A N 1
ATOM 984 C CA . GLY A 1 122 ? -5.276 -3.033 -12.360 1.00 86.00 122 GLY A CA 1
ATOM 985 C C . GLY A 1 122 ? -5.838 -2.182 -11.232 1.00 86.00 122 GLY A C 1
ATOM 986 O O . GLY A 1 122 ? -5.349 -1.090 -10.952 1.00 86.00 122 GLY A O 1
ATOM 987 N N . ARG A 1 123 ? -6.878 -2.704 -10.586 1.00 86.31 123 ARG A N 1
ATOM 988 C CA . ARG A 1 123 ? -7.440 -2.146 -9.357 1.00 86.31 123 ARG A CA 1
ATOM 989 C C . ARG A 1 123 ? -7.032 -3.046 -8.203 1.00 86.31 123 ARG A C 1
ATOM 991 O O . ARG A 1 123 ? -7.224 -4.256 -8.279 1.00 86.31 123 ARG A O 1
ATOM 998 N N . PHE A 1 124 ? -6.474 -2.438 -7.171 1.00 88.75 124 PHE A N 1
ATOM 999 C CA . PHE A 1 124 ? -5.878 -3.117 -6.031 1.00 88.75 124 PHE A CA 1
ATOM 1000 C C . PHE A 1 124 ? -6.612 -2.689 -4.774 1.00 88.75 124 PHE A C 1
ATOM 1002 O O . PHE A 1 124 ? -6.903 -1.502 -4.582 1.00 88.75 124 PHE A O 1
ATOM 1009 N N . ALA A 1 125 ? -6.939 -3.647 -3.920 1.00 89.38 125 ALA A N 1
ATOM 1010 C CA . ALA A 1 125 ? -7.499 -3.350 -2.620 1.00 89.38 125 ALA A CA 1
ATOM 1011 C C . ALA A 1 125 ? -6.389 -3.098 -1.599 1.00 89.38 125 ALA A C 1
ATOM 1013 O O . ALA A 1 125 ? -5.310 -3.690 -1.644 1.00 89.38 125 ALA A O 1
ATOM 1014 N N . ILE A 1 126 ? -6.690 -2.228 -0.645 1.00 92.19 126 ILE A N 1
ATOM 1015 C CA . ILE A 1 126 ? -5.879 -1.970 0.536 1.00 92.19 126 ILE A CA 1
ATOM 1016 C C . ILE A 1 126 ? -6.765 -2.087 1.773 1.00 92.19 126 ILE A C 1
ATOM 1018 O O . ILE A 1 126 ? -7.908 -1.623 1.799 1.00 92.19 126 ILE A O 1
ATOM 1022 N N . ARG A 1 127 ? -6.232 -2.754 2.791 1.00 93.12 127 ARG A N 1
ATOM 1023 C CA . ARG A 1 127 ? -6.920 -3.128 4.018 1.00 93.12 127 ARG A CA 1
ATOM 1024 C C . ARG A 1 127 ? -6.096 -2.693 5.223 1.00 93.12 127 ARG A C 1
ATOM 1026 O O . ARG A 1 127 ? -4.951 -3.109 5.368 1.00 93.12 127 ARG A O 1
ATOM 1033 N N . LEU A 1 128 ? -6.704 -1.921 6.112 1.00 94.62 128 LEU A N 1
ATOM 1034 C CA . LEU A 1 128 ? -6.140 -1.524 7.398 1.00 94.62 128 LEU A CA 1
ATOM 1035 C C . LEU A 1 128 ? -6.815 -2.329 8.511 1.00 94.62 128 LEU A C 1
ATOM 1037 O O . LEU A 1 128 ? -8.043 -2.344 8.598 1.00 94.62 128 LEU A O 1
ATOM 1041 N N . MET A 1 129 ? -6.023 -2.981 9.359 1.00 94.19 129 MET A N 1
ATOM 1042 C CA . MET A 1 129 ? -6.480 -3.515 10.641 1.00 94.19 129 MET A CA 1
ATOM 1043 C C . MET A 1 129 ? -6.090 -2.522 11.734 1.00 94.19 129 MET A C 1
ATOM 1045 O O . MET A 1 129 ? -4.896 -2.299 11.934 1.00 94.19 129 MET A O 1
ATOM 1049 N N . HIS A 1 130 ? -7.092 -1.940 12.389 1.00 93.69 130 HIS A N 1
ATO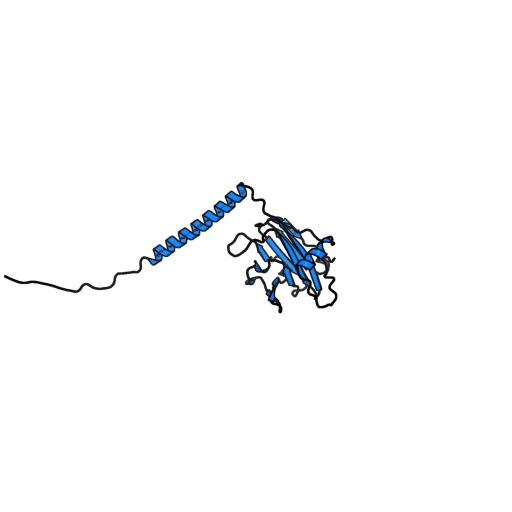M 1050 C CA . HIS A 1 130 ? -6.939 -0.976 13.478 1.00 93.69 130 HIS A CA 1
ATOM 1051 C C . HIS A 1 130 ? -7.970 -1.280 14.563 1.00 93.69 130 HIS A C 1
ATOM 1053 O O . HIS A 1 130 ? -9.154 -1.430 14.256 1.00 93.69 130 HIS A O 1
ATOM 1059 N N . ASP A 1 131 ? -7.521 -1.411 15.812 1.00 90.81 131 ASP A N 1
ATOM 1060 C CA . ASP A 1 131 ? -8.358 -1.780 16.966 1.00 90.81 131 ASP A CA 1
ATOM 1061 C C . ASP A 1 131 ? -9.299 -2.974 16.685 1.00 90.81 131 ASP A C 1
ATOM 1063 O O . ASP A 1 131 ? -10.511 -2.922 16.880 1.00 90.81 131 ASP A O 1
ATOM 1067 N N . GLN A 1 132 ? -8.742 -4.056 16.121 1.00 87.50 132 GLN A N 1
ATOM 1068 C CA . GLN A 1 132 ? -9.463 -5.282 15.719 1.00 87.50 132 GLN A CA 1
ATOM 1069 C C . GLN A 1 132 ? -10.554 -5.094 14.651 1.00 87.50 132 GLN A C 1
ATOM 1071 O O . GLN A 1 132 ? -11.219 -6.060 14.268 1.00 87.50 132 GLN A O 1
ATOM 1076 N N . LYS A 1 133 ? -10.716 -3.882 14.124 1.00 88.94 133 LYS A N 1
ATOM 1077 C CA . LYS A 1 133 ? -11.614 -3.568 13.020 1.00 88.94 133 LYS A CA 1
ATOM 1078 C C . LYS A 1 133 ? -10.852 -3.531 11.714 1.00 88.94 133 LYS A C 1
ATOM 1080 O O . LYS A 1 133 ? -9.653 -3.261 11.667 1.00 88.94 133 LYS A O 1
ATOM 1085 N N . ILE A 1 134 ? -11.580 -3.809 10.641 1.00 89.25 134 ILE A N 1
ATOM 1086 C CA . ILE A 1 134 ? -11.027 -3.851 9.298 1.00 89.25 134 ILE A CA 1
ATOM 1087 C C . ILE A 1 134 ? -11.641 -2.729 8.471 1.00 89.25 134 ILE A C 1
ATOM 1089 O O . ILE A 1 134 ? -12.864 -2.598 8.391 1.00 89.25 134 ILE A O 1
ATOM 1093 N N . TYR A 1 135 ? -10.776 -1.956 7.828 1.00 89.81 135 TYR A N 1
ATOM 1094 C CA . TYR A 1 135 ? -11.139 -0.865 6.938 1.00 89.81 135 TYR A CA 1
ATOM 1095 C C . TYR A 1 135 ? -10.572 -1.123 5.547 1.00 89.81 135 TYR A C 1
ATOM 1097 O O . TYR A 1 135 ? -9.448 -1.602 5.413 1.00 89.81 135 TYR A O 1
ATOM 1105 N N . TYR A 1 136 ? -11.341 -0.792 4.516 1.00 89.56 136 TYR A N 1
ATOM 1106 C CA . TYR A 1 136 ? -11.024 -1.090 3.125 1.00 89.56 136 TYR A CA 1
ATOM 1107 C C . TYR A 1 136 ? -11.041 0.160 2.247 1.00 89.56 136 TYR A C 1
ATOM 1109 O O . TYR A 1 136 ? -11.839 1.080 2.445 1.00 89.56 136 TYR A O 1
ATOM 1117 N N . GLN A 1 137 ? -10.164 0.166 1.254 1.00 88.00 137 GLN A N 1
ATOM 1118 C CA . GLN A 1 137 ? -10.076 1.166 0.196 1.00 88.00 137 GLN A CA 1
ATOM 1119 C C . GLN A 1 137 ? -9.520 0.497 -1.071 1.00 88.00 137 GLN A C 1
ATOM 1121 O O . GLN A 1 137 ? -9.012 -0.624 -1.012 1.00 88.00 137 GLN A O 1
ATOM 1126 N N . CYS A 1 138 ? -9.610 1.167 -2.217 1.00 89.94 138 CYS A N 1
ATOM 1127 C CA . CYS A 1 138 ? -8.930 0.750 -3.440 1.00 89.94 138 CYS A CA 1
ATOM 1128 C C . CYS A 1 138 ? -7.999 1.840 -3.967 1.00 89.94 138 CYS A C 1
ATOM 1130 O O . CYS A 1 138 ? -8.238 3.031 -3.767 1.00 89.94 138 CYS A O 1
ATOM 1132 N N . PHE A 1 139 ? -6.991 1.420 -4.721 1.00 90.31 139 PHE A N 1
ATOM 1133 C CA . PHE A 1 139 ? -6.252 2.285 -5.629 1.00 90.31 139 PHE A CA 1
ATOM 1134 C C . PHE A 1 139 ? -6.152 1.643 -7.012 1.00 90.31 139 PHE A C 1
ATOM 1136 O O . PHE A 1 139 ? -6.271 0.425 -7.166 1.00 90.31 139 PHE A O 1
ATOM 1143 N N . GLU A 1 140 ? -5.953 2.470 -8.031 1.00 90.81 140 GLU A N 1
ATOM 1144 C CA . GLU A 1 140 ? -5.836 2.035 -9.418 1.00 90.81 140 GLU A CA 1
ATOM 1145 C C . GLU A 1 140 ? -4.436 2.297 -9.968 1.00 90.81 140 GLU A C 1
ATOM 1147 O O . GLU A 1 140 ? -3.902 3.404 -9.890 1.00 90.81 140 GLU A O 1
ATOM 1152 N N . VAL A 1 141 ? -3.860 1.268 -10.581 1.00 90.56 141 VAL A N 1
ATOM 1153 C CA . VAL A 1 141 ? -2.671 1.397 -11.415 1.00 90.56 141 VAL A CA 1
ATOM 1154 C C . VAL A 1 141 ? -3.141 1.523 -12.856 1.00 90.56 141 VAL A C 1
ATOM 1156 O O . VAL A 1 141 ? -3.685 0.589 -13.452 1.00 90.56 141 VAL A O 1
ATOM 1159 N N . CYS A 1 142 ? -2.958 2.710 -13.411 1.00 87.62 142 CYS A N 1
ATOM 1160 C CA . CYS A 1 142 ? -3.261 3.038 -14.791 1.00 87.62 142 CYS A CA 1
ATOM 1161 C C . CYS A 1 142 ? -2.098 2.614 -15.693 1.00 87.62 142 CYS A C 1
ATOM 1163 O O . CYS A 1 142 ? -0.946 2.715 -15.276 1.00 87.62 142 CYS A O 1
ATOM 1165 N N . PRO A 1 143 ? -2.353 2.206 -16.946 1.00 82.50 143 PRO A N 1
ATOM 1166 C CA . PRO A 1 143 ? -1.263 1.917 -17.864 1.00 82.50 143 PRO A CA 1
ATOM 1167 C C . PRO A 1 143 ? -0.390 3.157 -18.048 1.00 82.50 143 PRO A C 1
ATOM 1169 O O . PRO A 1 143 ? -0.907 4.280 -18.156 1.00 82.50 143 PRO A O 1
ATOM 1172 N N . GLN A 1 144 ? 0.925 2.967 -18.127 1.00 77.50 144 GLN A N 1
ATOM 1173 C CA . GLN A 1 144 ? 1.766 4.041 -18.631 1.00 77.50 144 GLN A CA 1
ATOM 1174 C C . GLN A 1 144 ? 1.545 4.139 -20.141 1.00 77.50 144 GLN A C 1
ATOM 1176 O O . GLN A 1 144 ? 1.883 3.237 -20.900 1.00 77.50 144 GLN A O 1
ATOM 1181 N N . ASN A 1 145 ? 0.944 5.241 -20.590 1.00 63.56 145 ASN A N 1
ATOM 1182 C CA . ASN A 1 145 ? 0.974 5.595 -22.005 1.00 63.56 145 ASN A CA 1
ATOM 1183 C C . ASN A 1 145 ? 2.415 5.996 -22.330 1.00 63.56 145 ASN A C 1
ATOM 1185 O O . ASN A 1 145 ? 2.759 7.168 -22.188 1.00 63.56 145 ASN A O 1
ATOM 1189 N N . VAL A 1 146 ? 3.249 5.018 -22.679 1.00 58.97 146 VAL A N 1
ATOM 1190 C CA . VAL A 1 146 ? 4.618 5.262 -23.124 1.00 58.97 146 VAL A CA 1
ATOM 1191 C C . VAL A 1 146 ? 4.521 5.986 -24.465 1.00 58.97 146 VAL A C 1
ATOM 1193 O O . VAL A 1 146 ? 4.005 5.438 -25.438 1.00 58.97 146 VAL A O 1
ATOM 1196 N N . ASN A 1 147 ? 4.939 7.247 -24.497 1.00 63.88 147 ASN A N 1
ATOM 1197 C CA . ASN A 1 147 ? 5.198 7.945 -25.755 1.00 63.88 147 ASN A CA 1
ATOM 1198 C C . ASN A 1 147 ? 6.551 7.469 -26.318 1.00 63.88 147 ASN A C 1
ATOM 1200 O O . ASN A 1 147 ? 7.414 7.049 -25.548 1.00 63.88 147 ASN A O 1
ATOM 1204 N N . ASP A 1 148 ? 6.761 7.578 -27.630 1.00 57.12 148 ASP A N 1
ATOM 1205 C CA . ASP A 1 148 ? 7.974 7.121 -28.328 1.00 57.12 148 ASP A CA 1
ATOM 1206 C C . ASP A 1 148 ? 9.272 7.647 -27.678 1.00 57.12 148 ASP A C 1
ATOM 1208 O O . ASP A 1 148 ? 10.271 6.932 -27.599 1.00 57.12 148 ASP A O 1
ATOM 1212 N N . ASP A 1 149 ? 9.239 8.867 -27.132 1.00 63.66 149 ASP A N 1
ATOM 1213 C CA . ASP A 1 149 ? 10.372 9.478 -26.427 1.00 63.66 149 ASP A CA 1
ATOM 1214 C C . ASP A 1 149 ? 10.707 8.774 -25.097 1.00 63.66 149 ASP A C 1
ATOM 1216 O O . ASP A 1 149 ? 11.877 8.585 -24.768 1.00 63.66 149 ASP A O 1
ATOM 1220 N N . GLU A 1 150 ? 9.692 8.363 -24.328 1.00 61.31 150 GLU A N 1
ATOM 1221 C CA . GLU A 1 150 ? 9.878 7.636 -23.062 1.00 61.31 150 GLU A CA 1
ATOM 1222 C C . GLU A 1 150 ? 10.350 6.200 -23.326 1.00 61.31 150 GLU A C 1
ATOM 1224 O O . GLU A 1 150 ? 11.207 5.684 -22.608 1.00 61.31 150 GLU A O 1
ATOM 1229 N N . TRP A 1 151 ? 9.863 5.583 -24.406 1.00 59.25 151 TRP A N 1
ATOM 1230 C CA . TRP A 1 151 ? 10.317 4.267 -24.858 1.00 59.25 151 TRP A CA 1
ATOM 1231 C C . TRP A 1 151 ? 11.802 4.274 -25.235 1.00 59.25 151 TRP A C 1
ATOM 1233 O O . TRP A 1 151 ? 12.550 3.387 -24.823 1.00 59.25 151 TRP A O 1
ATOM 1243 N N . ALA A 1 152 ? 12.248 5.299 -25.966 1.00 64.31 152 ALA A N 1
ATOM 1244 C CA . ALA A 1 152 ? 13.650 5.454 -26.340 1.00 64.31 152 ALA A CA 1
ATOM 1245 C C . ALA A 1 152 ? 14.569 5.609 -25.114 1.00 64.31 152 ALA A C 1
ATOM 1247 O O . ALA A 1 152 ? 15.693 5.104 -25.118 1.00 64.31 152 ALA A O 1
ATOM 1248 N N . ILE A 1 153 ? 14.092 6.271 -24.054 1.00 74.25 153 ILE A N 1
ATOM 1249 C CA . ILE A 1 153 ? 14.825 6.396 -22.787 1.00 74.25 153 ILE A CA 1
ATOM 1250 C C . ILE A 1 153 ? 14.919 5.036 -22.087 1.00 74.25 153 ILE A C 1
ATOM 1252 O O . ILE A 1 153 ? 16.023 4.614 -21.751 1.00 74.25 153 ILE A O 1
ATOM 1256 N N . MET A 1 154 ? 13.802 4.314 -21.938 1.00 67.50 154 MET A N 1
ATOM 1257 C CA . MET A 1 154 ? 13.794 2.986 -21.306 1.00 67.50 154 MET A CA 1
ATOM 1258 C C . MET A 1 154 ? 14.663 1.972 -22.060 1.00 67.50 154 MET A C 1
ATOM 1260 O O . MET A 1 154 ? 15.369 1.174 -21.446 1.00 67.50 154 MET A O 1
ATOM 1264 N N . GLN A 1 155 ? 14.640 2.010 -23.395 1.00 70.62 155 GLN A N 1
ATOM 1265 C CA . GLN A 1 155 ? 15.498 1.163 -24.220 1.00 70.62 155 GLN A CA 1
ATOM 1266 C C . GLN A 1 155 ? 16.978 1.462 -23.959 1.00 70.62 155 GLN A C 1
ATOM 1268 O O . GLN A 1 155 ? 17.772 0.539 -23.791 1.00 70.62 155 GLN A O 1
ATOM 1273 N N . LYS A 1 156 ? 17.342 2.744 -23.886 1.00 73.94 156 LYS A N 1
ATOM 1274 C CA . LYS A 1 156 ? 18.718 3.162 -23.626 1.00 73.94 156 LYS A CA 1
ATOM 1275 C C . LYS A 1 156 ? 19.197 2.737 -22.233 1.00 73.94 156 LYS A C 1
A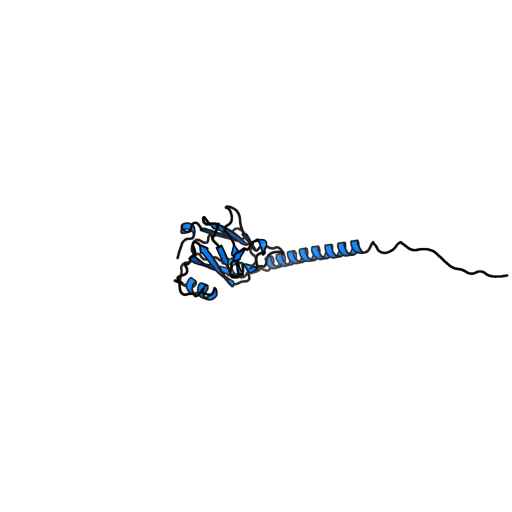TOM 1277 O O . LYS A 1 156 ? 20.323 2.270 -22.106 1.00 73.94 156 LYS A O 1
ATOM 1282 N N . GLU A 1 157 ? 18.352 2.853 -21.211 1.00 74.19 157 GLU A N 1
ATOM 1283 C CA . GLU A 1 157 ? 18.676 2.404 -19.847 1.00 74.19 157 GLU A CA 1
ATOM 1284 C C . GLU A 1 157 ? 18.919 0.886 -19.788 1.00 74.19 157 GLU A C 1
ATOM 1286 O O . GLU A 1 157 ? 19.906 0.441 -19.201 1.00 74.19 157 GLU A O 1
ATOM 1291 N N . LEU A 1 158 ? 18.080 0.091 -20.467 1.00 70.25 158 LEU A N 1
ATOM 1292 C CA . LEU A 1 158 ? 18.276 -1.358 -20.599 1.00 70.25 158 LEU A CA 1
ATOM 1293 C C . LEU A 1 158 ? 19.575 -1.705 -21.341 1.00 70.25 158 LEU A C 1
ATOM 1295 O O . LEU A 1 158 ? 20.297 -2.620 -20.941 1.00 70.25 158 LEU A O 1
ATOM 1299 N N . GLU A 1 159 ? 19.884 -0.991 -22.424 1.00 70.81 159 GLU A N 1
ATOM 1300 C CA . GLU A 1 159 ? 21.122 -1.188 -23.186 1.00 70.81 159 GLU A CA 1
ATOM 1301 C C . GLU A 1 159 ? 22.365 -0.882 -22.336 1.00 70.81 159 GLU A C 1
ATOM 1303 O O . GLU A 1 159 ? 23.327 -1.656 -22.354 1.00 70.81 159 GLU A O 1
ATOM 1308 N N . GLU A 1 160 ? 22.335 0.193 -21.544 1.00 75.12 160 GLU A N 1
ATOM 1309 C CA . GLU A 1 160 ? 23.424 0.572 -20.637 1.00 75.12 160 GLU A CA 1
ATOM 1310 C C . GLU A 1 160 ? 23.638 -0.469 -19.521 1.00 75.12 160 GLU A C 1
ATOM 1312 O O . GLU A 1 160 ? 24.784 -0.831 -19.229 1.00 75.12 160 GLU A O 1
ATOM 1317 N N . GLU A 1 161 ? 22.564 -1.019 -18.944 1.00 69.56 161 GLU A N 1
ATOM 1318 C CA . GLU A 1 161 ? 22.645 -2.069 -17.919 1.00 69.56 161 GLU A CA 1
ATOM 1319 C C . GLU A 1 161 ? 23.231 -3.378 -18.480 1.00 69.56 161 GLU A C 1
ATOM 1321 O O . GLU A 1 161 ? 24.162 -3.954 -17.903 1.00 69.56 161 GLU A O 1
ATOM 1326 N N . ILE A 1 162 ? 22.762 -3.820 -19.654 1.00 65.50 162 ILE A N 1
ATOM 1327 C CA . ILE A 1 162 ? 23.280 -5.016 -20.339 1.00 65.50 162 ILE A CA 1
ATOM 1328 C C . ILE A 1 162 ? 24.758 -4.839 -20.703 1.00 65.50 162 ILE A C 1
ATOM 1330 O O . ILE A 1 162 ? 25.561 -5.766 -20.543 1.00 65.50 162 ILE A O 1
ATOM 1334 N N . GLN A 1 163 ? 25.147 -3.656 -21.180 1.00 63.31 163 GLN A N 1
ATOM 1335 C CA . GLN A 1 163 ? 26.532 -3.375 -21.549 1.00 63.31 163 GLN A CA 1
ATOM 1336 C C . GLN A 1 163 ? 27.460 -3.345 -20.324 1.00 63.31 163 GLN A C 1
ATOM 1338 O O . GLN A 1 163 ? 28.596 -3.837 -20.399 1.00 63.31 163 GLN A O 1
ATOM 1343 N N . GLY A 1 164 ? 26.973 -2.838 -19.187 1.00 62.62 164 GLY A N 1
ATOM 1344 C CA . GLY A 1 164 ? 27.662 -2.912 -17.898 1.00 62.62 164 GLY A CA 1
ATOM 1345 C C . GLY A 1 164 ? 27.901 -4.359 -17.457 1.00 62.62 164 GLY A C 1
ATOM 1346 O O . GLY A 1 164 ? 29.044 -4.752 -17.210 1.00 62.62 164 GLY A O 1
ATOM 1347 N N . LEU A 1 165 ? 26.850 -5.185 -17.476 1.00 58.94 165 LEU A N 1
ATOM 1348 C CA . LEU A 1 165 ? 26.914 -6.607 -17.116 1.00 58.94 165 LEU A CA 1
ATOM 1349 C C . LEU A 1 165 ? 27.845 -7.408 -18.043 1.00 58.94 165 LEU A C 1
ATOM 1351 O O . LEU A 1 165 ? 28.662 -8.205 -17.576 1.00 58.94 165 LEU A O 1
ATOM 1355 N N . SER A 1 166 ? 27.783 -7.169 -19.356 1.00 58.38 166 SER A N 1
ATOM 1356 C CA . SER A 1 166 ? 28.674 -7.809 -20.335 1.00 58.38 166 SER A CA 1
ATOM 1357 C C . SER A 1 166 ? 30.145 -7.453 -20.095 1.00 58.38 166 SER A C 1
ATOM 1359 O O . SER A 1 166 ? 31.022 -8.312 -20.220 1.00 58.38 166 SER A O 1
ATOM 1361 N N . SER A 1 167 ? 30.435 -6.198 -19.749 1.00 55.94 167 SER A N 1
ATOM 1362 C CA . SER A 1 167 ? 31.805 -5.737 -19.481 1.00 55.94 167 SER A CA 1
ATOM 1363 C C . SER A 1 167 ? 32.388 -6.371 -18.215 1.00 55.94 167 SER A C 1
ATOM 1365 O O . SER A 1 167 ? 33.586 -6.671 -18.156 1.00 55.94 167 SER A O 1
ATOM 1367 N N . ASP A 1 168 ? 31.547 -6.625 -17.214 1.00 57.19 168 ASP A N 1
ATOM 1368 C CA . ASP A 1 168 ? 31.951 -7.279 -15.971 1.00 57.19 168 ASP A CA 1
ATOM 1369 C C . ASP A 1 168 ? 32.180 -8.785 -16.148 1.00 57.19 168 ASP A C 1
ATOM 1371 O O . ASP A 1 168 ? 33.143 -9.323 -15.595 1.00 57.19 168 ASP A O 1
ATOM 1375 N N . ILE A 1 169 ? 31.393 -9.457 -16.995 1.00 58.00 169 ILE A N 1
ATOM 1376 C CA . ILE A 1 169 ? 31.623 -10.864 -17.371 1.00 58.00 169 ILE A CA 1
ATOM 1377 C C . ILE A 1 169 ? 32.964 -11.026 -18.100 1.00 58.00 169 ILE A C 1
ATOM 1379 O O . ILE A 1 169 ? 33.743 -11.922 -17.763 1.00 58.00 169 ILE A O 1
ATOM 1383 N N . ILE A 1 170 ? 33.272 -10.149 -19.065 1.00 59.44 170 ILE A N 1
ATOM 1384 C CA . ILE A 1 170 ? 34.539 -10.205 -19.814 1.00 59.44 170 ILE A CA 1
ATOM 1385 C C . ILE A 1 170 ? 35.731 -10.004 -18.871 1.00 59.44 170 ILE A C 1
ATOM 1387 O O . ILE A 1 170 ? 36.676 -10.794 -18.903 1.00 59.44 170 ILE A O 1
ATOM 1391 N N . ARG A 1 171 ? 35.682 -9.003 -17.981 1.00 57.66 171 ARG A N 1
ATOM 1392 C CA . ARG A 1 171 ? 36.760 -8.770 -17.001 1.00 57.66 171 ARG A CA 1
ATOM 1393 C C . ARG A 1 171 ? 36.960 -9.955 -16.058 1.00 57.66 171 ARG A C 1
ATOM 1395 O O . ARG A 1 171 ? 38.102 -10.311 -15.773 1.00 57.66 171 ARG A O 1
ATOM 1402 N N . LYS A 1 172 ? 35.876 -10.587 -15.602 1.00 57.28 172 LYS A N 1
ATOM 1403 C CA . LYS A 1 172 ? 35.946 -11.731 -14.683 1.00 57.28 172 LYS A CA 1
ATOM 1404 C C . LYS A 1 172 ? 36.504 -12.990 -15.358 1.00 57.28 172 LYS A C 1
ATOM 1406 O O . LYS A 1 172 ? 37.280 -13.702 -14.731 1.00 57.28 172 LYS A O 1
ATOM 1411 N N . ASN A 1 173 ? 36.187 -13.222 -16.634 1.00 50.72 173 ASN A N 1
ATOM 1412 C CA . ASN A 1 173 ? 36.760 -14.328 -17.411 1.00 50.72 173 ASN A CA 1
ATOM 1413 C C . ASN A 1 173 ? 38.248 -14.124 -17.735 1.00 50.72 173 ASN A C 1
ATOM 1415 O O . ASN A 1 173 ? 39.002 -15.090 -17.696 1.00 50.72 173 ASN A O 1
ATOM 1419 N N . ILE A 1 174 ? 38.692 -12.890 -18.000 1.00 57.81 174 ILE A N 1
ATOM 1420 C CA . ILE A 1 174 ? 40.120 -12.597 -18.223 1.00 57.81 174 ILE A CA 1
ATOM 1421 C C . ILE A 1 174 ? 40.923 -12.792 -16.926 1.00 57.81 174 ILE A C 1
ATOM 1423 O O . ILE A 1 174 ? 41.981 -13.408 -16.949 1.00 57.81 174 ILE A O 1
ATOM 1427 N N . ALA A 1 175 ? 40.400 -12.353 -15.776 1.00 54.69 175 ALA A N 1
ATOM 1428 C CA . ALA A 1 175 ? 41.083 -12.497 -14.485 1.00 54.69 175 ALA A CA 1
ATOM 1429 C C . ALA A 1 175 ? 41.226 -13.956 -13.996 1.00 54.69 175 ALA A C 1
ATOM 1431 O O . ALA A 1 175 ? 42.069 -14.233 -13.146 1.00 54.69 175 ALA A O 1
ATOM 1432 N N . LEU A 1 176 ? 40.412 -14.886 -14.509 1.00 53.91 176 LEU A N 1
ATOM 1433 C CA . LEU A 1 176 ? 40.469 -16.314 -14.170 1.00 53.91 176 LEU A CA 1
ATOM 1434 C C . LEU A 1 176 ? 41.370 -17.130 -15.120 1.00 53.91 176 LEU A C 1
ATOM 1436 O O . LEU A 1 176 ? 41.652 -18.286 -14.818 1.00 53.91 176 LEU A O 1
ATOM 1440 N N . GLY A 1 177 ? 41.830 -16.552 -16.237 1.00 47.41 177 GLY A N 1
ATOM 1441 C CA . GLY A 1 177 ? 42.607 -17.247 -17.272 1.00 47.41 177 GLY A CA 1
ATOM 1442 C C . GLY A 1 177 ? 44.128 -17.294 -17.067 1.00 47.41 177 GLY A C 1
ATOM 1443 O O . GLY A 1 177 ? 44.795 -18.020 -17.795 1.00 47.41 177 GLY A O 1
ATOM 1444 N N . ASP A 1 178 ? 44.679 -16.573 -16.085 1.00 50.00 178 ASP A N 1
ATOM 1445 C CA . ASP A 1 178 ? 46.137 -16.383 -15.944 1.00 50.00 178 ASP A CA 1
ATOM 1446 C C . ASP A 1 178 ? 46.813 -17.267 -14.870 1.00 50.00 178 ASP A C 1
ATOM 1448 O O . ASP A 1 178 ? 47.980 -17.060 -14.548 1.00 50.00 178 ASP A O 1
ATOM 1452 N N . ASN A 1 179 ? 46.129 -18.278 -14.316 1.00 48.97 179 ASN A N 1
ATOM 1453 C CA . ASN A 1 179 ? 46.686 -19.156 -13.269 1.00 48.97 179 ASN A CA 1
ATOM 1454 C C . ASN A 1 179 ? 46.682 -20.654 -13.625 1.00 48.97 179 ASN A C 1
ATOM 1456 O O . ASN A 1 179 ? 46.468 -21.494 -12.753 1.00 48.97 179 ASN A O 1
ATOM 1460 N N . GLU A 1 180 ? 46.979 -21.018 -14.874 1.00 47.38 180 GLU A N 1
ATOM 1461 C CA . GLU A 1 180 ? 47.364 -22.398 -15.197 1.00 47.38 180 GLU A CA 1
ATOM 1462 C C . GLU A 1 180 ? 48.693 -22.451 -15.968 1.00 47.38 180 GLU A C 1
ATOM 1464 O O . GLU A 1 180 ? 48.804 -21.970 -17.091 1.00 47.38 180 GLU A O 1
ATOM 1469 N N . ASN A 1 181 ? 49.668 -23.123 -15.336 1.00 40.94 181 ASN A N 1
ATOM 1470 C CA . ASN A 1 181 ? 50.970 -23.602 -15.826 1.00 40.94 181 ASN A CA 1
ATOM 1471 C C . ASN A 1 181 ? 52.171 -22.645 -15.801 1.00 40.94 181 ASN A C 1
ATOM 1473 O O . ASN A 1 181 ? 52.458 -22.025 -16.814 1.00 40.94 181 ASN A O 1
ATOM 1477 N N . ILE A 1 182 ? 52.983 -22.715 -14.728 1.00 39.88 182 ILE A N 1
ATOM 1478 C CA . ILE A 1 182 ? 54.393 -23.170 -14.825 1.00 39.88 182 ILE A CA 1
ATOM 1479 C C . ILE A 1 182 ? 54.782 -23.923 -13.535 1.00 39.88 182 ILE A C 1
ATOM 1481 O O . ILE A 1 182 ? 55.226 -23.333 -12.552 1.00 39.88 182 ILE A O 1
ATOM 1485 N N . ALA A 1 183 ? 54.653 -25.247 -13.549 1.00 44.12 183 ALA A N 1
ATOM 1486 C CA . ALA A 1 183 ? 55.476 -26.155 -12.754 1.00 44.12 183 ALA A CA 1
ATOM 1487 C C . ALA A 1 183 ? 55.597 -27.479 -13.523 1.00 44.12 183 ALA A C 1
ATOM 1489 O O . ALA A 1 183 ? 54.629 -27.885 -14.160 1.00 44.12 183 ALA A O 1
ATOM 1490 N N . LEU A 1 184 ? 56.749 -28.150 -13.374 1.00 35.50 184 LEU A N 1
ATOM 1491 C CA . LEU A 1 184 ? 57.202 -29.393 -14.035 1.00 35.50 184 LEU A CA 1
ATOM 1492 C C . LEU A 1 184 ? 57.827 -29.122 -15.421 1.00 35.50 184 LEU A C 1
ATOM 1494 O O . LEU A 1 184 ? 57.167 -28.593 -16.298 1.00 35.50 184 LEU A O 1
ATOM 1498 N N . GLY A 1 185 ? 59.093 -29.412 -15.712 1.00 34.31 185 GLY A N 1
ATOM 1499 C CA . GLY A 1 185 ? 60.065 -30.300 -15.081 1.00 34.31 185 GLY A CA 1
ATOM 1500 C C . GLY A 1 185 ? 60.855 -30.948 -16.220 1.00 34.31 185 GLY A C 1
ATOM 1501 O O . GLY A 1 185 ? 60.381 -31.916 -16.801 1.00 34.31 185 GLY A O 1
ATOM 1502 N N . ASP A 1 186 ? 62.013 -30.386 -16.572 1.00 36.03 186 ASP A N 1
ATOM 1503 C CA . ASP A 1 186 ? 62.863 -30.909 -17.647 1.00 36.03 186 ASP A CA 1
ATOM 1504 C C . ASP A 1 186 ? 63.715 -32.080 -17.133 1.00 36.03 186 ASP A C 1
ATOM 1506 O O . ASP A 1 186 ? 64.675 -31.885 -16.391 1.00 36.03 186 ASP A O 1
ATOM 1510 N N . ASN A 1 187 ? 63.323 -33.294 -17.520 1.00 34.62 187 ASN A N 1
ATOM 1511 C CA . ASN A 1 187 ? 64.098 -34.543 -17.586 1.00 34.62 187 ASN A CA 1
ATOM 1512 C C . ASN A 1 187 ? 63.257 -35.479 -18.488 1.00 34.62 187 ASN A C 1
ATOM 1514 O O . ASN A 1 187 ? 62.051 -35.566 -18.292 1.00 34.62 187 ASN A O 1
ATOM 1518 N N . GLU A 1 188 ? 63.732 -36.200 -19.501 1.00 36.06 188 GLU A N 1
ATOM 1519 C CA . GLU A 1 188 ? 65.042 -36.782 -19.793 1.00 36.06 188 GLU A CA 1
ATOM 1520 C C . GLU A 1 188 ? 65.023 -37.377 -21.230 1.00 36.06 188 GLU A C 1
ATOM 1522 O O . GLU A 1 188 ? 63.946 -37.599 -21.788 1.00 36.06 188 GLU A O 1
ATOM 1527 N N . ASN A 1 189 ? 66.218 -37.763 -21.716 1.00 35.47 189 ASN A N 1
ATOM 1528 C CA . ASN A 1 189 ? 66.527 -38.855 -22.672 1.00 35.47 189 ASN A CA 1
ATOM 1529 C C . ASN A 1 189 ? 66.512 -38.582 -24.192 1.00 35.47 189 ASN A C 1
ATOM 1531 O O . ASN A 1 189 ? 65.579 -38.002 -24.727 1.00 35.47 189 ASN A O 1
ATOM 1535 N N . GLU A 1 190 ? 67.463 -39.054 -25.012 1.00 39.16 190 GLU A N 1
ATOM 1536 C CA . GLU A 1 190 ? 68.765 -39.742 -24.863 1.00 39.16 190 GLU A CA 1
ATOM 1537 C C . GLU A 1 190 ? 69.353 -39.911 -26.297 1.00 39.16 190 GLU A C 1
ATOM 1539 O O . GLU A 1 190 ? 68.708 -39.539 -27.278 1.00 39.16 190 GLU A O 1
ATOM 1544 N N . VAL A 1 191 ? 70.506 -40.590 -26.409 1.00 39.38 191 VAL A N 1
ATOM 1545 C CA . VAL A 1 191 ? 71.016 -41.389 -27.556 1.00 39.38 191 VAL A CA 1
ATOM 1546 C C . VAL A 1 191 ? 72.260 -40.849 -28.298 1.00 39.38 191 VAL A C 1
ATOM 1548 O O . VAL A 1 191 ? 72.190 -40.064 -29.240 1.00 39.38 191 VAL A O 1
ATOM 1551 N N . ALA A 1 192 ? 73.415 -41.424 -27.938 1.00 36.19 192 ALA A N 1
ATOM 1552 C CA . ALA A 1 192 ? 74.504 -41.818 -28.855 1.00 36.19 192 ALA A CA 1
ATOM 1553 C C . ALA A 1 192 ? 74.265 -43.298 -29.287 1.00 36.19 192 ALA A C 1
ATOM 1555 O O . ALA A 1 192 ? 73.538 -43.964 -28.543 1.00 36.19 192 ALA A O 1
ATOM 1556 N N . PRO A 1 193 ? 74.839 -43.885 -30.382 1.00 40.88 193 PRO A N 1
ATOM 1557 C CA . PRO A 1 193 ? 76.301 -44.124 -30.483 1.00 40.88 193 PRO A CA 1
ATOM 1558 C C . PRO A 1 193 ? 76.965 -44.328 -31.892 1.00 40.88 193 PRO A C 1
ATOM 1560 O O . PRO A 1 193 ? 76.321 -44.644 -32.885 1.00 40.88 193 PRO A O 1
ATOM 1563 N N . SER A 1 194 ? 78.316 -44.327 -31.873 1.00 37.81 194 SER A N 1
ATOM 1564 C CA . SER A 1 194 ? 79.334 -44.962 -32.770 1.00 37.81 194 SER A CA 1
ATOM 1565 C C . SER A 1 194 ? 79.478 -44.468 -34.229 1.00 37.81 194 SER A C 1
ATOM 1567 O O . SER A 1 194 ? 78.485 -44.244 -34.906 1.00 37.81 194 SER A O 1
ATOM 1569 N N . LYS A 1 195 ? 80.675 -44.298 -34.814 1.00 37.88 195 LYS A N 1
ATOM 1570 C CA . LYS A 1 195 ? 81.994 -44.946 -34.641 1.00 37.88 195 LYS A CA 1
ATOM 1571 C C . LYS A 1 195 ? 83.146 -43.948 -34.539 1.00 37.88 195 LYS A C 1
ATOM 1573 O O . LYS A 1 195 ? 83.029 -42.867 -35.152 1.00 37.88 195 LYS A O 1
#

Secondary structure (DSSP, 8-state):
-EETGGGTEEEEEEETTEEEEE-EEEEP---SSS----HHHHHHHHTTS-PPP-EEETT--EEEEEEESSTT-EEEETTGGGS-GGG-EE-TTS-EEBPPPPTT--EEEE-SSTT-PPPPSEEEEEEEEETTEEEEEEEEEE-----HHHHHHHHHHHHHHHHHHHHHHHHHHHHTSS-S---------------

pLDDT: mean 76.65, std 18.97, range [34.31, 96.81]

Organism: NCBI:txid39486

Sequence (195 aa):
MVTLCDLGVHINFIVGKKNIDMRTMAESVAELESKELTMAESVAELESKELTPISFKEYENIQLEFTSTDKNDRLYYDGIDLLPDEKCQTDFKGNLYLMPLLDGEKYTIFRHSPDYYAMRKGRFAIRLMHDQKIYYQCFEVCPQNVNDDEWAIMQKELEEEIQGLSSDIIRKNIALGDNENIALGDNENEVAPSK

Foldseek 3Di:
DDFCVVQQKWKWKDFPPDIQTFGDWAWDPPPPDPDPDDQVNVVVVCVVDPGRAAEDAWQTWIKMQIAGPDQPKWKAKDCPVQADPVQWDQDPVGGTTHTHDDPPDIHGQDHPDPRGDIDDFDKMKMWMQGPNIITIDIYTHHYPPDDPVNVVVVVVVVVVVVVVVVVVVVVVVVVVPPPDDDDDDDDDDDDDDDD